Protein AF-A0A3A8YY26-F1 (afdb_monomer_lite)

Sequence (279 aa):
MGLFDRFKKRPPEPAPKSQWPKPPKEDTMALLLMDRVLESIDPAIEHLQKTFGDQSVGDIDRSHPQVPAFTVTVDGLEFWCSYLPMPVPKEDRDIAAMAQYDLFLGPEEQEAFRKHKSFWVIAQKGAGKTLEGKRRACWDFSLVCAALLELEGAVGASVTNTALLVSKASYLSRRAQMEEVGRDDPDWFPVPLWVWSYRGLSEEKPTIQTQGLAEFGLPELGFFDPELPAQDILNYLFTMASWQITGKQLYRDMALIPLTEETEVVSKQDAETIFFIGG

pLDDT: mean 90.43, std 12.77, range [36.62, 98.56]

Radius of gyration: 21.49 Å; chains: 1; bounding box: 74×38×63 Å

Secondary structure (DSSP, 8-state):
--TTGGG-PPPPPPPPP--PSPPPPS-EEEEEEESS--S-SHHHHHHHHHHH-TTSEEEEE-SSTT--EEEEEETTEEEEEEEESSPPPTTT--HHHHHHH-SS--HHHHHHHHT--EEEEEEE-S-TTSHHHHHHHHHHHHHHHHHHHHSTTEEEEEETTSS-EEEHHHHHHHHHHHHHH-TT-SS---GGGT-EEEE-S-SSS-EEEEESGGGGT--EEEEES--S-HHHHHHHHHHHHHHHHTTS----TT-EEESSSS-EEEEEEETTEEEEE--

Structure (mmCIF, N/CA/C/O backbone):
data_AF-A0A3A8YY26-F1
#
_entry.id   AF-A0A3A8YY26-F1
#
loop_
_atom_site.group_PDB
_atom_site.id
_atom_site.type_symbol
_atom_site.label_atom_id
_atom_site.label_alt_id
_atom_site.label_comp_id
_atom_site.label_asym_id
_atom_site.label_entity_id
_atom_site.label_seq_id
_atom_site.pdbx_PDB_ins_code
_atom_site.Cartn_x
_atom_site.Cartn_y
_atom_site.Cartn_z
_atom_site.occupancy
_atom_site.B_iso_or_equiv
_atom_site.auth_seq_id
_atom_site.auth_comp_id
_atom_site.auth_asym_id
_atom_site.auth_atom_id
_atom_site.pdbx_PDB_model_num
ATOM 1 N N . MET A 1 1 ? -58.603 12.363 26.486 1.00 44.78 1 MET A N 1
ATOM 2 C CA . MET A 1 1 ? -57.447 11.530 26.081 1.00 44.78 1 MET A CA 1
ATOM 3 C C . MET A 1 1 ? -56.281 12.474 25.838 1.00 44.78 1 MET A C 1
ATOM 5 O O . MET A 1 1 ? -56.466 13.460 25.138 1.00 44.78 1 MET A O 1
ATOM 9 N N . GLY A 1 2 ? -55.190 12.302 26.586 1.00 36.62 2 GLY A N 1
ATOM 10 C CA . GLY A 1 2 ? -54.262 13.381 26.941 1.00 36.62 2 GLY A CA 1
ATOM 11 C C . GLY A 1 2 ? -53.274 13.813 25.852 1.00 36.62 2 GLY A C 1
ATOM 12 O O . GLY A 1 2 ? -52.775 13.000 25.081 1.00 36.62 2 GLY A O 1
ATOM 13 N N . LEU A 1 3 ? -52.920 15.102 25.893 1.00 44.78 3 LEU A N 1
ATOM 14 C CA . LEU A 1 3 ? -51.895 15.805 25.100 1.00 44.78 3 LEU A CA 1
ATOM 15 C C . LEU A 1 3 ? -50.452 15.263 25.251 1.00 44.78 3 LEU A C 1
ATOM 17 O O . LEU A 1 3 ? -49.530 15.816 24.659 1.00 44.78 3 LEU A O 1
ATOM 21 N N . PHE A 1 4 ? -50.248 14.176 26.001 1.00 44.97 4 PHE A N 1
ATOM 22 C CA . PHE A 1 4 ? -48.939 13.578 26.288 1.00 44.97 4 PHE A CA 1
ATOM 23 C C . PHE A 1 4 ? -48.577 12.373 25.399 1.00 44.97 4 PHE A C 1
ATOM 25 O O . PHE A 1 4 ? -47.425 11.950 25.403 1.00 44.97 4 PHE A O 1
ATOM 32 N N . ASP A 1 5 ? -49.496 11.851 24.576 1.00 43.38 5 ASP A N 1
ATOM 33 C CA . ASP A 1 5 ? -49.187 10.715 23.681 1.00 43.38 5 ASP A CA 1
ATOM 34 C C . ASP A 1 5 ? -48.321 11.100 22.462 1.00 43.38 5 ASP A C 1
ATOM 36 O O . ASP A 1 5 ? -47.792 10.230 21.773 1.00 43.38 5 ASP A O 1
ATOM 40 N N . ARG A 1 6 ? -48.107 12.401 22.210 1.00 44.31 6 ARG A N 1
ATOM 41 C CA . ARG A 1 6 ? -47.237 12.906 21.127 1.00 44.31 6 ARG A CA 1
ATOM 42 C C . ARG A 1 6 ? -45.739 12.932 21.467 1.00 44.31 6 ARG A C 1
ATOM 44 O O . ARG A 1 6 ? -44.941 13.221 20.583 1.00 44.31 6 ARG A O 1
ATOM 51 N N . PHE A 1 7 ? -45.354 12.599 22.703 1.00 50.03 7 PHE A N 1
ATOM 52 C CA . PHE A 1 7 ? -43.955 12.562 23.165 1.00 50.03 7 PHE A CA 1
ATOM 53 C C . PHE A 1 7 ? -43.402 11.147 23.390 1.00 50.03 7 PHE A C 1
ATOM 55 O O . PHE A 1 7 ? -42.328 10.985 23.971 1.00 50.03 7 PHE A O 1
ATOM 62 N N . LYS A 1 8 ? -44.077 10.100 22.902 1.00 45.44 8 LYS A N 1
ATOM 63 C CA . LYS A 1 8 ? -43.449 8.777 22.819 1.00 45.44 8 LYS A CA 1
ATOM 64 C C . LYS A 1 8 ? -42.448 8.797 21.666 1.00 45.44 8 LYS A C 1
ATOM 66 O O . LYS A 1 8 ? -42.821 8.596 20.511 1.00 45.44 8 LYS A O 1
ATOM 71 N N . LYS A 1 9 ? -41.175 9.073 21.984 1.00 47.22 9 LYS A N 1
ATOM 72 C CA . LYS A 1 9 ? -40.048 8.760 21.094 1.00 47.22 9 LYS A CA 1
ATOM 73 C C . LYS A 1 9 ? -40.264 7.332 20.600 1.00 47.22 9 LYS A C 1
ATOM 75 O O . LYS A 1 9 ? -40.421 6.425 21.419 1.00 47.22 9 LYS A O 1
ATOM 80 N N . ARG A 1 10 ? -40.314 7.146 19.276 1.00 41.00 10 ARG A N 1
ATOM 81 C CA . ARG A 1 10 ? -40.192 5.806 18.699 1.00 41.00 10 ARG A CA 1
ATOM 82 C C . ARG A 1 10 ? -38.958 5.166 19.344 1.00 41.00 10 ARG A C 1
ATOM 84 O O . ARG A 1 10 ? -37.949 5.870 19.463 1.00 41.00 10 ARG A O 1
ATOM 91 N N . PRO A 1 11 ? -39.031 3.904 19.803 1.00 46.75 11 PRO A N 1
ATOM 92 C CA . PRO A 1 11 ? -37.814 3.200 20.172 1.00 46.75 11 PRO A CA 1
ATOM 93 C C . PRO A 1 11 ? -36.847 3.350 18.990 1.00 46.75 11 PRO A C 1
ATOM 95 O O . PRO A 1 11 ? -37.311 3.241 17.848 1.00 46.75 11 PRO A O 1
ATOM 98 N N . PRO A 1 12 ? -35.572 3.712 19.230 1.00 47.50 12 PRO A N 1
ATOM 99 C CA . PRO A 1 12 ? -34.604 3.786 18.148 1.00 47.50 12 PRO A CA 1
ATOM 100 C C . PRO A 1 12 ? -34.690 2.470 17.383 1.00 47.50 12 PRO A C 1
ATOM 102 O O . PRO A 1 12 ? -34.715 1.401 18.001 1.00 47.50 12 PRO A O 1
ATOM 105 N N . GLU A 1 13 ? -34.848 2.554 16.060 1.00 42.94 13 GLU A N 1
ATOM 106 C CA . GLU A 1 13 ? -34.749 1.362 15.227 1.00 42.94 13 GLU A CA 1
ATOM 107 C C . GLU A 1 13 ? -33.446 0.656 15.613 1.00 42.94 13 GLU A C 1
ATOM 109 O O . GLU A 1 13 ? -32.426 1.336 15.785 1.00 42.94 13 GLU A O 1
ATOM 114 N N . PRO A 1 14 ? -33.474 -0.669 15.848 1.00 43.75 14 PRO A N 1
ATOM 115 C CA . PRO A 1 14 ? -32.258 -1.394 16.162 1.00 43.75 14 PRO A CA 1
ATOM 116 C C . PRO A 1 14 ? -31.253 -1.087 15.058 1.00 43.75 14 PRO A C 1
ATOM 118 O O . PRO A 1 14 ? -31.581 -1.239 13.878 1.00 43.75 14 PRO A O 1
ATOM 121 N N . ALA A 1 15 ? -30.068 -0.609 15.450 1.00 50.28 15 ALA A N 1
ATOM 122 C CA . ALA A 1 15 ? -28.994 -0.344 14.508 1.00 50.28 15 ALA A CA 1
ATOM 123 C C . ALA A 1 15 ? -28.859 -1.575 13.595 1.00 50.28 15 ALA A C 1
ATOM 125 O O . ALA A 1 15 ? -28.898 -2.706 14.104 1.00 50.28 15 ALA A O 1
ATOM 126 N N . PRO A 1 16 ? -28.808 -1.394 12.262 1.00 52.31 16 PRO A N 1
ATOM 127 C CA . PRO A 1 16 ? -28.701 -2.518 11.347 1.00 52.31 16 PRO A CA 1
ATOM 128 C C . PRO A 1 16 ? -27.546 -3.402 11.809 1.00 52.31 16 PRO A C 1
ATOM 130 O O . PRO A 1 16 ? -26.452 -2.903 12.071 1.00 52.31 16 PRO A O 1
ATOM 133 N N . LYS A 1 17 ? -27.806 -4.709 11.966 1.00 56.72 17 LYS A N 1
ATOM 134 C CA . LYS A 1 17 ? -26.768 -5.671 12.354 1.00 56.72 17 LYS A CA 1
ATOM 135 C C . LYS A 1 17 ? -25.560 -5.446 11.450 1.00 56.72 17 LYS A C 1
ATOM 137 O O . LYS A 1 17 ? -25.706 -5.494 10.229 1.00 56.72 17 LYS A O 1
ATOM 142 N N . SER A 1 18 ? -24.413 -5.182 12.072 1.00 63.50 18 SER A N 1
ATOM 143 C CA . SER A 1 18 ? -23.144 -4.931 11.395 1.00 63.50 18 SER A CA 1
ATOM 144 C C . SER A 1 18 ? -22.926 -5.965 10.283 1.00 63.50 18 SER A C 1
ATOM 146 O O . SER A 1 18 ? -22.884 -7.164 10.555 1.00 63.50 18 SER A O 1
ATOM 148 N N . GLN A 1 19 ? -22.866 -5.509 9.027 1.00 76.88 19 GLN A N 1
ATOM 149 C CA . GLN A 1 19 ? -22.763 -6.364 7.831 1.00 76.88 19 GLN A CA 1
ATOM 150 C C . GLN A 1 19 ? -21.318 -6.805 7.541 1.00 76.88 19 GLN A C 1
ATOM 152 O O . GLN A 1 19 ? -21.003 -7.198 6.421 1.00 76.88 19 GLN A O 1
ATOM 157 N N . TRP A 1 20 ? -20.433 -6.705 8.534 1.00 84.38 20 TRP A N 1
ATOM 158 C CA . TRP A 1 20 ? -19.017 -7.019 8.406 1.00 84.38 20 TRP A CA 1
ATOM 159 C C . TRP A 1 20 ? -18.706 -8.470 8.824 1.00 84.38 20 TRP A C 1
ATOM 161 O O . TRP A 1 20 ? -19.311 -8.979 9.775 1.00 84.38 20 TRP A O 1
ATOM 171 N N . PRO A 1 21 ? -17.734 -9.134 8.172 1.00 89.06 21 PRO A N 1
ATOM 172 C CA . PRO A 1 21 ? -16.974 -8.648 7.021 1.00 89.06 21 PRO A CA 1
ATOM 173 C C . PRO A 1 21 ? -17.812 -8.656 5.730 1.00 89.06 21 PRO A C 1
ATOM 175 O O . PRO A 1 21 ? -18.694 -9.496 5.547 1.00 89.06 21 PRO A O 1
ATOM 178 N N . LYS A 1 22 ? -17.514 -7.721 4.827 1.00 93.06 22 LYS A N 1
ATOM 179 C CA . LYS A 1 22 ? -18.029 -7.695 3.451 1.00 93.06 22 LYS A CA 1
ATOM 180 C C . LYS A 1 22 ? -17.041 -8.442 2.541 1.00 93.06 22 LYS A C 1
ATOM 182 O O . LYS A 1 22 ? -15.899 -8.664 2.939 1.00 93.06 22 LYS A O 1
ATOM 187 N N . PRO A 1 23 ? -17.429 -8.831 1.315 1.00 93.81 23 PRO A N 1
ATOM 188 C CA . PRO A 1 23 ? -16.455 -9.281 0.327 1.00 93.81 23 PRO A CA 1
ATOM 189 C C . PRO A 1 23 ? -15.392 -8.191 0.076 1.00 93.81 23 PRO A C 1
ATOM 191 O O . PRO A 1 23 ? -15.777 -7.026 -0.081 1.00 93.81 23 PRO A O 1
ATOM 194 N N . PRO A 1 24 ? -14.090 -8.531 0.029 1.00 95.88 24 PRO A N 1
ATOM 195 C CA . PRO A 1 24 ? -13.050 -7.570 -0.320 1.00 95.88 24 PRO A CA 1
ATOM 196 C C . PRO A 1 24 ? -13.204 -7.055 -1.753 1.00 95.88 24 PRO A C 1
ATOM 198 O O . PRO A 1 24 ? -13.899 -7.642 -2.588 1.00 95.88 24 PRO A O 1
ATOM 201 N N . LYS A 1 25 ? -12.516 -5.955 -2.059 1.00 94.88 25 LYS A N 1
ATOM 202 C CA . LYS A 1 25 ? -12.385 -5.477 -3.436 1.00 94.88 25 LYS A CA 1
ATOM 203 C C . LYS A 1 25 ? -11.437 -6.393 -4.196 1.00 94.88 25 LYS A C 1
ATOM 205 O O . LYS A 1 25 ? -10.278 -6.550 -3.816 1.00 94.88 25 LYS A O 1
ATOM 210 N N . GLU A 1 26 ? -11.947 -6.975 -5.275 1.00 94.69 26 GLU A N 1
ATOM 211 C CA . GLU A 1 26 ? -11.255 -8.009 -6.045 1.00 94.69 26 GLU A CA 1
ATOM 212 C C . GLU A 1 26 ? -9.923 -7.528 -6.641 1.00 94.69 26 GLU A C 1
ATOM 214 O O . GLU A 1 26 ? -8.931 -8.254 -6.576 1.00 94.69 26 GLU A O 1
ATOM 219 N N . ASP A 1 27 ? -9.892 -6.297 -7.148 1.00 96.25 27 ASP A N 1
ATOM 220 C CA . ASP A 1 27 ? -8.724 -5.712 -7.805 1.00 96.25 27 ASP A CA 1
ATOM 221 C C . ASP A 1 27 ? -7.948 -4.786 -6.857 1.00 96.25 27 ASP A C 1
ATOM 223 O O . ASP A 1 27 ? -8.508 -4.180 -5.938 1.00 96.25 27 ASP A O 1
ATOM 227 N N . THR A 1 28 ? -6.645 -4.654 -7.094 1.00 96.25 28 THR A N 1
ATOM 228 C CA . THR A 1 28 ? -5.737 -3.767 -6.355 1.00 96.25 28 THR A CA 1
ATOM 229 C C . THR A 1 28 ? -4.963 -2.909 -7.345 1.00 96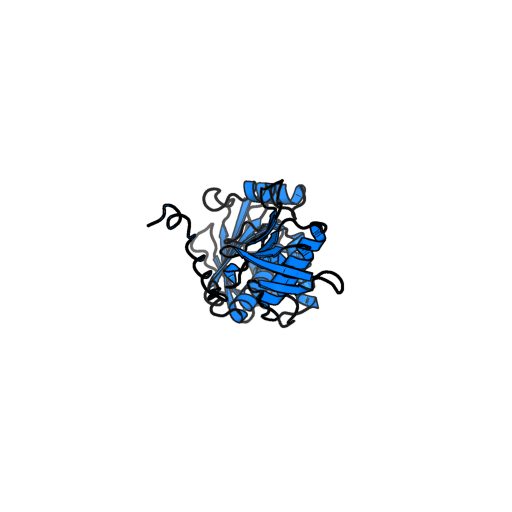.25 28 THR A C 1
ATOM 231 O O . THR A 1 28 ? -4.453 -3.427 -8.335 1.00 96.25 28 THR A O 1
ATOM 234 N N . MET A 1 29 ? -4.852 -1.604 -7.090 1.00 97.06 29 MET A N 1
ATOM 235 C CA . MET A 1 29 ? -4.152 -0.683 -7.985 1.00 97.06 29 MET A CA 1
ATOM 236 C C . MET A 1 29 ? -3.424 0.415 -7.210 1.00 97.06 29 MET A C 1
ATOM 238 O O . MET A 1 29 ? -3.918 0.910 -6.193 1.00 97.06 29 MET A O 1
ATOM 242 N N . ALA A 1 30 ? -2.262 0.812 -7.718 1.00 97.56 30 ALA A N 1
ATOM 243 C CA . ALA A 1 30 ? -1.502 1.946 -7.216 1.00 97.56 30 ALA A CA 1
ATOM 244 C C . ALA A 1 30 ? -0.746 2.637 -8.352 1.00 97.56 30 ALA A C 1
ATOM 246 O O . ALA A 1 30 ? -0.479 2.049 -9.403 1.00 97.56 30 ALA A O 1
ATOM 247 N N . LEU A 1 31 ? -0.386 3.892 -8.101 1.00 98.38 31 LEU A N 1
ATOM 248 C CA . LEU A 1 31 ? 0.509 4.670 -8.943 1.00 98.38 31 LEU A CA 1
ATOM 249 C C . LEU A 1 31 ? 1.877 4.744 -8.270 1.00 98.38 31 LEU A C 1
ATOM 251 O O . LEU A 1 31 ? 1.946 5.093 -7.093 1.00 98.38 31 LEU A O 1
ATOM 255 N N . LEU A 1 32 ? 2.955 4.456 -8.994 1.00 98.38 32 LEU A N 1
ATOM 256 C CA . LEU A 1 32 ? 4.323 4.666 -8.515 1.00 98.38 32 LEU A CA 1
ATOM 257 C C . LEU A 1 32 ? 4.910 5.874 -9.229 1.00 98.38 32 LEU A C 1
ATOM 259 O O . LEU A 1 32 ? 5.024 5.878 -10.450 1.00 98.38 32 LEU A O 1
ATOM 263 N N . LEU A 1 33 ? 5.255 6.908 -8.472 1.00 98.56 33 LEU A N 1
ATOM 264 C CA . LEU A 1 33 ? 5.643 8.207 -9.006 1.00 98.56 33 LEU A CA 1
ATOM 265 C C . LEU A 1 33 ? 7.157 8.310 -9.185 1.00 98.56 33 LEU A C 1
ATOM 267 O O . LEU A 1 33 ? 7.927 7.825 -8.355 1.00 98.56 33 LEU A O 1
ATOM 271 N N . MET A 1 34 ? 7.570 9.011 -10.238 1.00 98.44 34 MET A N 1
ATOM 272 C 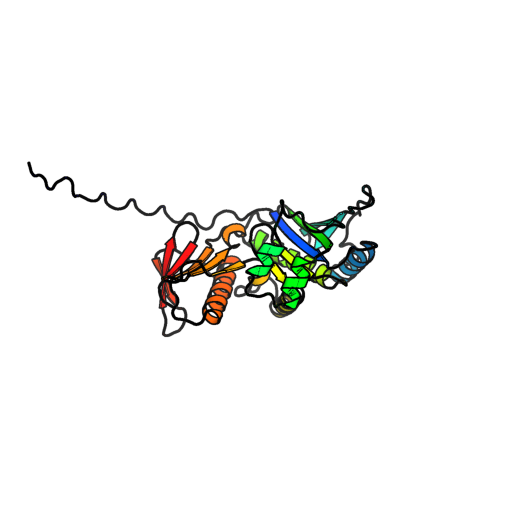CA . MET A 1 34 ? 8.968 9.265 -10.580 1.00 98.44 34 MET A CA 1
ATOM 273 C C . MET A 1 34 ? 9.224 10.773 -10.728 1.00 98.44 34 MET A C 1
ATOM 275 O O . MET A 1 34 ? 8.389 11.510 -11.254 1.00 98.44 34 MET A O 1
ATOM 279 N N . ASP A 1 35 ? 10.407 11.243 -10.339 1.00 98.00 35 ASP A N 1
ATOM 280 C CA . ASP A 1 35 ? 10.852 12.646 -10.432 1.00 98.00 35 ASP A CA 1
ATOM 281 C C . ASP A 1 35 ? 11.355 13.056 -11.832 1.00 98.00 35 ASP A C 1
ATOM 283 O O . ASP A 1 35 ? 11.699 14.216 -12.099 1.00 98.00 35 ASP A O 1
ATOM 287 N N . ARG A 1 36 ? 11.392 12.084 -12.741 1.00 97.38 36 ARG A N 1
ATOM 288 C CA . ARG A 1 36 ? 11.948 12.162 -14.091 1.00 97.38 36 ARG A CA 1
ATOM 289 C C . ARG A 1 36 ? 11.076 11.403 -15.072 1.00 97.38 36 ARG A C 1
ATOM 291 O O . ARG A 1 36 ? 10.240 10.601 -14.670 1.00 97.38 36 ARG A O 1
ATOM 298 N N . VAL A 1 37 ? 11.294 11.650 -16.356 1.00 97.00 37 VAL A N 1
ATOM 299 C CA . VAL A 1 37 ? 10.811 10.774 -17.426 1.00 97.00 37 VAL A CA 1
ATOM 300 C C . VAL A 1 37 ? 11.920 9.766 -17.720 1.00 97.00 37 VAL A C 1
ATOM 302 O O . VAL A 1 37 ? 13.084 10.154 -17.806 1.00 97.00 37 VAL A O 1
ATOM 305 N N . LEU A 1 38 ? 11.574 8.487 -17.813 1.00 93.88 38 LEU A N 1
ATOM 306 C CA . LEU A 1 38 ? 12.500 7.409 -18.126 1.00 93.88 38 LEU A CA 1
ATOM 307 C C . LEU A 1 38 ? 12.796 7.405 -19.624 1.00 93.88 38 LEU A C 1
ATOM 309 O O . LEU A 1 38 ? 11.888 7.527 -20.443 1.00 93.88 38 LEU A O 1
ATOM 313 N N . GLU A 1 39 ? 14.068 7.233 -19.975 1.00 91.44 39 GLU A N 1
ATOM 314 C CA . GLU A 1 39 ? 14.492 7.078 -21.371 1.00 91.44 39 GLU A CA 1
ATOM 315 C C . GLU A 1 39 ? 14.081 5.710 -21.937 1.00 91.44 39 GLU A C 1
ATOM 317 O O . GLU A 1 39 ? 13.728 5.597 -23.108 1.00 91.44 39 GLU A O 1
ATOM 322 N N . SER A 1 40 ? 14.099 4.676 -21.090 1.00 92.06 40 SER A N 1
ATOM 323 C CA . SER A 1 40 ? 13.619 3.324 -21.381 1.00 92.06 40 SER A CA 1
ATOM 324 C C . SER A 1 40 ? 13.106 2.657 -20.101 1.00 92.06 40 SER A C 1
ATOM 326 O O . SER A 1 40 ? 13.524 3.006 -18.996 1.00 92.06 40 SER A O 1
ATOM 328 N N . ILE A 1 41 ? 12.224 1.668 -20.261 1.00 94.31 41 ILE A N 1
ATOM 329 C CA . ILE A 1 41 ? 11.768 0.788 -19.177 1.00 94.31 41 ILE A CA 1
ATOM 330 C C . ILE A 1 41 ? 12.668 -0.437 -18.966 1.00 94.31 41 ILE A C 1
ATOM 332 O O . ILE A 1 41 ? 12.446 -1.185 -18.018 1.00 94.31 41 ILE A O 1
ATOM 336 N N . ASP A 1 42 ? 13.679 -0.649 -19.816 1.00 95.25 42 ASP A N 1
ATOM 337 C CA . ASP A 1 42 ? 14.578 -1.811 -19.724 1.00 95.25 42 ASP A CA 1
ATOM 338 C C . ASP A 1 42 ? 15.229 -1.963 -18.335 1.00 95.25 42 ASP A C 1
ATOM 340 O O . ASP A 1 42 ? 15.177 -3.069 -17.797 1.00 95.25 42 ASP A O 1
ATOM 344 N N . PRO A 1 43 ? 15.717 -0.893 -17.663 1.00 96.06 43 PRO A N 1
ATOM 345 C CA . PRO A 1 43 ? 16.261 -1.027 -16.310 1.00 96.06 43 PRO A CA 1
ATOM 346 C C . PRO A 1 43 ? 15.238 -1.534 -15.285 1.00 96.06 43 PRO A C 1
ATOM 348 O O . PRO A 1 43 ? 15.602 -2.233 -14.343 1.00 96.06 43 PRO A O 1
ATOM 351 N N . ALA A 1 44 ? 13.954 -1.200 -15.460 1.00 96.88 44 ALA A N 1
ATOM 352 C CA . ALA A 1 44 ? 12.887 -1.705 -14.601 1.00 96.88 44 ALA A CA 1
ATOM 353 C C . ALA A 1 44 ? 12.663 -3.204 -14.828 1.00 96.88 44 ALA A C 1
ATOM 355 O O . ALA A 1 44 ? 12.543 -3.955 -13.866 1.00 96.88 44 ALA A O 1
ATOM 356 N N . ILE A 1 45 ? 12.652 -3.642 -16.090 1.00 97.12 45 ILE A N 1
ATOM 357 C CA . ILE A 1 45 ? 12.497 -5.052 -16.466 1.00 97.12 45 ILE A CA 1
ATOM 358 C C . ILE A 1 45 ? 13.662 -5.886 -15.931 1.00 97.12 45 ILE A C 1
ATOM 360 O O . ILE A 1 45 ? 13.428 -6.880 -15.248 1.00 97.12 45 ILE A O 1
ATOM 364 N N . GLU A 1 46 ? 14.900 -5.456 -16.181 1.00 97.62 46 GLU A N 1
ATOM 365 C CA . GLU A 1 46 ? 16.105 -6.138 -15.697 1.00 97.62 46 GLU A CA 1
ATOM 366 C C . GLU A 1 46 ? 16.106 -6.248 -14.170 1.00 97.62 46 GLU A C 1
ATOM 368 O O . GLU A 1 46 ? 16.428 -7.298 -13.609 1.00 97.62 46 GLU A O 1
ATOM 373 N N . HIS A 1 47 ? 15.710 -5.173 -13.484 1.00 98.00 47 HIS A N 1
ATOM 374 C CA . HIS A 1 47 ? 15.622 -5.169 -12.033 1.00 98.00 47 HIS A CA 1
ATOM 375 C C . HIS A 1 47 ? 14.543 -6.135 -11.521 1.00 98.00 47 HIS A C 1
ATOM 377 O O . HIS A 1 47 ? 14.813 -6.933 -10.627 1.00 98.00 47 HIS A O 1
ATOM 383 N N . LEU A 1 48 ? 13.348 -6.133 -12.116 1.00 98.12 48 LEU A N 1
ATOM 384 C CA . LEU A 1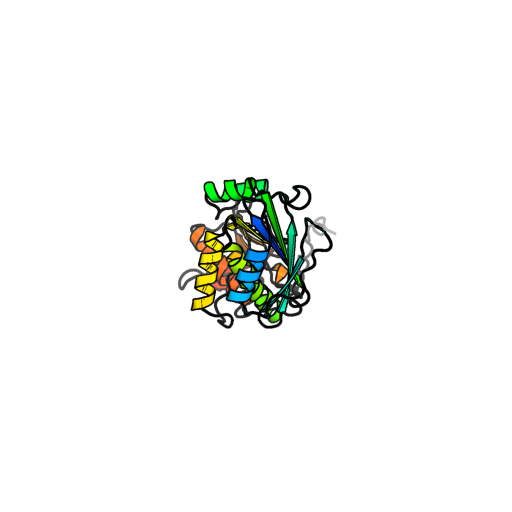 48 ? 12.271 -7.059 -11.756 1.00 98.12 48 LEU A CA 1
ATOM 385 C C . LEU A 1 48 ? 12.656 -8.522 -12.006 1.00 98.12 48 LEU A C 1
ATOM 387 O O . LEU A 1 48 ? 12.427 -9.362 -11.139 1.00 98.12 48 LEU A O 1
ATOM 391 N N . GLN A 1 49 ? 13.298 -8.823 -13.137 1.00 97.88 49 GLN A N 1
ATOM 392 C CA . GLN A 1 49 ? 13.810 -10.161 -13.446 1.00 97.88 49 GLN A CA 1
ATOM 393 C C . GLN A 1 49 ? 14.878 -10.604 -12.449 1.00 97.88 49 GLN A C 1
ATOM 395 O O . GLN A 1 49 ? 14.848 -11.729 -11.962 1.00 97.88 49 GLN A O 1
ATOM 400 N N . LYS A 1 50 ? 15.790 -9.708 -12.068 1.00 97.88 50 LYS A N 1
ATOM 401 C CA . LYS A 1 50 ? 16.790 -10.004 -11.040 1.00 97.88 50 LYS A CA 1
ATOM 402 C C . LYS A 1 50 ? 16.150 -10.286 -9.676 1.00 97.88 50 LYS A C 1
ATOM 404 O O . LYS A 1 50 ? 16.636 -11.149 -8.949 1.00 97.88 50 LYS A O 1
ATOM 409 N N . THR A 1 51 ? 15.089 -9.561 -9.332 1.00 97.06 51 THR A N 1
ATOM 410 C CA . THR A 1 51 ? 14.429 -9.647 -8.022 1.00 97.06 51 THR A CA 1
ATOM 411 C C . THR A 1 51 ? 13.479 -10.844 -7.915 1.00 97.06 51 THR A C 1
ATOM 413 O O . THR A 1 51 ? 13.440 -11.494 -6.873 1.00 97.06 51 THR A O 1
ATOM 416 N N . PHE A 1 52 ? 12.741 -11.174 -8.980 1.00 97.44 52 PHE A N 1
ATOM 417 C CA . PHE A 1 52 ? 11.689 -12.204 -8.972 1.00 97.44 52 PHE A CA 1
ATOM 418 C C . PHE A 1 52 ? 11.990 -13.425 -9.861 1.00 97.44 52 PHE A C 1
ATOM 420 O O . PHE A 1 52 ? 11.210 -14.376 -9.889 1.00 97.44 52 PHE A O 1
ATOM 427 N N . GLY A 1 53 ? 13.123 -13.426 -10.566 1.00 97.12 53 GLY A N 1
ATOM 428 C CA . GLY A 1 53 ? 13.569 -14.476 -11.484 1.00 97.12 53 GLY A CA 1
ATOM 429 C C . GLY A 1 53 ? 13.375 -14.109 -12.960 1.00 97.12 53 GLY A C 1
ATOM 430 O O . GLY A 1 53 ? 12.471 -13.352 -13.315 1.00 97.12 53 GLY A O 1
ATOM 431 N N . ASP A 1 54 ? 14.201 -14.687 -13.838 1.00 94.06 54 ASP A N 1
ATOM 432 C CA . ASP A 1 54 ? 14.286 -14.332 -15.268 1.00 94.06 54 ASP A CA 1
ATOM 433 C C . ASP A 1 54 ? 12.955 -14.455 -16.032 1.00 94.06 54 ASP A C 1
ATOM 435 O O . ASP A 1 54 ? 12.721 -13.738 -17.003 1.00 94.06 54 ASP A O 1
ATOM 439 N N . GLN A 1 55 ? 12.067 -15.348 -15.585 1.00 94.00 55 GLN A N 1
ATOM 440 C CA . GLN A 1 55 ? 10.749 -15.590 -16.189 1.00 94.00 55 GLN A CA 1
ATOM 441 C C . GLN A 1 55 ? 9.614 -14.777 -15.547 1.00 94.00 55 GLN A C 1
ATOM 443 O O . GLN A 1 55 ? 8.452 -14.983 -15.890 1.00 94.00 55 GLN A O 1
ATOM 448 N N . SER A 1 56 ? 9.918 -13.888 -14.597 1.00 96.19 56 SER A N 1
ATOM 449 C CA . SER A 1 56 ? 8.892 -13.100 -13.907 1.00 96.19 56 SER A CA 1
ATOM 450 C C . SER A 1 56 ? 8.237 -12.063 -14.813 1.00 96.19 56 SER A C 1
ATOM 452 O O . SER A 1 56 ? 7.050 -11.799 -14.658 1.00 96.19 56 SER A O 1
ATOM 454 N N . VAL A 1 57 ? 8.972 -11.484 -15.764 1.00 96.88 57 VAL A N 1
ATOM 455 C CA . VAL A 1 57 ? 8.434 -10.487 -16.696 1.00 96.88 57 VAL A CA 1
ATOM 456 C C . VAL A 1 57 ? 7.930 -11.179 -17.960 1.00 96.88 57 VAL A C 1
ATOM 458 O O . VAL A 1 57 ? 8.665 -11.935 -18.594 1.00 96.88 57 VAL A O 1
ATOM 461 N N . GLY A 1 58 ? 6.666 -10.923 -18.301 1.00 93.75 58 GLY A N 1
ATOM 462 C CA . GLY A 1 58 ? 6.020 -11.421 -19.513 1.00 93.75 58 GLY A CA 1
ATOM 463 C C . GLY A 1 58 ? 6.369 -10.610 -20.762 1.00 93.75 58 GLY A C 1
ATOM 464 O O . GLY A 1 58 ? 7.319 -9.826 -20.785 1.00 93.75 58 GLY A O 1
ATOM 465 N N . ASP A 1 59 ? 5.566 -10.783 -21.813 1.00 90.56 59 ASP A N 1
ATOM 466 C CA . ASP A 1 59 ? 5.740 -10.035 -23.057 1.00 90.56 59 ASP A CA 1
ATOM 467 C C . ASP A 1 59 ? 5.580 -8.525 -22.829 1.00 90.56 59 ASP A C 1
ATOM 469 O O . ASP A 1 59 ? 4.700 -8.061 -22.098 1.00 90.56 59 ASP A O 1
ATOM 473 N N . ILE A 1 60 ? 6.444 -7.754 -23.490 1.00 94.00 60 ILE A N 1
ATOM 474 C CA . ILE A 1 60 ? 6.467 -6.297 -23.390 1.00 94.00 60 ILE A CA 1
ATOM 475 C C . ILE A 1 60 ? 5.734 -5.716 -24.597 1.00 94.00 60 ILE A C 1
ATOM 477 O O . ILE A 1 60 ? 6.212 -5.793 -25.732 1.00 94.00 60 ILE A O 1
ATOM 481 N N . ASP A 1 61 ? 4.598 -5.078 -24.347 1.00 93.31 61 ASP A N 1
ATOM 482 C CA . ASP A 1 61 ? 3.888 -4.284 -25.335 1.00 93.31 61 ASP A CA 1
ATOM 483 C C . ASP A 1 61 ? 4.605 -2.943 -25.543 1.00 93.31 61 ASP A C 1
ATOM 485 O O . ASP A 1 61 ? 4.697 -2.102 -24.646 1.00 93.31 61 ASP A O 1
ATOM 489 N N . ARG A 1 62 ? 5.123 -2.753 -26.759 1.00 91.50 62 ARG A N 1
ATOM 490 C CA . ARG A 1 62 ? 5.730 -1.503 -27.247 1.00 91.50 62 ARG A CA 1
ATOM 491 C C . ARG A 1 62 ? 4.986 -0.941 -28.458 1.00 91.50 62 ARG A C 1
ATOM 493 O O . ARG A 1 62 ? 5.550 -0.157 -29.219 1.00 91.50 62 ARG A O 1
ATOM 500 N N . SER A 1 63 ? 3.739 -1.363 -28.673 1.00 87.88 63 SER A N 1
ATOM 501 C CA . SER A 1 63 ? 2.911 -0.900 -29.790 1.00 87.88 63 SER A CA 1
ATOM 502 C C . SER A 1 63 ? 2.675 0.611 -29.739 1.00 87.88 63 SER A C 1
ATOM 504 O O . SER A 1 63 ? 2.636 1.262 -30.785 1.00 87.88 63 SER A O 1
ATOM 506 N N . HIS A 1 64 ? 2.599 1.185 -28.533 1.00 83.25 64 HIS A N 1
ATOM 507 C CA . HIS A 1 64 ? 2.646 2.624 -28.323 1.00 83.25 64 HIS A CA 1
ATOM 508 C C . HIS A 1 64 ? 4.076 3.077 -27.970 1.00 83.25 64 HIS A C 1
ATOM 510 O O . HIS A 1 64 ? 4.625 2.629 -26.962 1.00 83.25 64 HIS A O 1
ATOM 516 N N . PRO A 1 65 ? 4.680 4.022 -28.718 1.00 74.62 65 PRO A N 1
ATOM 517 C CA . PRO A 1 65 ? 6.093 4.389 -28.561 1.00 74.62 65 PRO A CA 1
ATOM 518 C C . PRO A 1 65 ? 6.425 5.069 -27.226 1.00 74.62 65 PRO A C 1
ATOM 520 O O . PRO A 1 65 ? 7.593 5.191 -26.877 1.00 74.62 65 PRO A O 1
ATOM 523 N N . GLN A 1 66 ? 5.413 5.549 -26.501 1.00 80.75 66 GLN A N 1
ATOM 524 C CA . GLN A 1 66 ? 5.584 6.305 -25.257 1.00 80.75 66 GLN A CA 1
ATOM 525 C C . GLN A 1 66 ? 4.937 5.646 -24.039 1.00 80.75 66 GLN A C 1
ATOM 527 O O . GLN A 1 66 ? 5.161 6.112 -22.934 1.00 80.75 66 GLN A O 1
ATOM 532 N N . VAL A 1 67 ? 4.121 4.603 -24.217 1.00 89.00 67 VAL A N 1
ATOM 533 C CA . VAL A 1 67 ? 3.350 4.000 -23.114 1.00 89.00 67 VAL A CA 1
ATOM 534 C C . VAL A 1 67 ? 3.557 2.491 -23.158 1.00 89.00 67 VAL A C 1
ATOM 536 O O . VAL A 1 67 ? 2.668 1.763 -23.601 1.00 89.00 67 VAL A O 1
ATOM 539 N N . PRO A 1 68 ? 4.767 2.015 -22.822 1.00 93.75 68 PRO A N 1
ATOM 540 C CA . PRO A 1 68 ? 5.029 0.593 -22.813 1.00 93.75 68 PRO A CA 1
ATOM 541 C C . PRO A 1 68 ? 4.320 -0.064 -21.627 1.00 93.75 68 PRO A C 1
ATOM 543 O O . PRO A 1 68 ? 4.196 0.524 -20.546 1.00 93.75 68 PRO A O 1
ATOM 546 N N . ALA A 1 69 ? 3.890 -1.303 -21.831 1.00 95.75 69 ALA A N 1
ATOM 547 C CA . ALA A 1 69 ? 3.250 -2.108 -20.804 1.00 95.75 69 ALA A CA 1
ATOM 548 C C . ALA A 1 69 ? 3.807 -3.530 -20.802 1.00 95.75 69 ALA A C 1
ATOM 550 O O . ALA A 1 69 ? 4.254 -4.039 -21.824 1.00 95.75 69 ALA A O 1
ATOM 551 N N . PHE A 1 70 ? 3.793 -4.174 -19.646 1.00 96.69 70 PHE A N 1
ATOM 552 C CA . PHE A 1 70 ? 4.181 -5.571 -19.489 1.00 96.69 70 PHE A CA 1
ATOM 553 C C . PHE A 1 70 ? 3.487 -6.157 -18.265 1.00 96.69 70 PHE A C 1
ATOM 555 O O . PHE A 1 70 ? 2.919 -5.430 -17.444 1.00 96.69 70 PHE A O 1
ATOM 562 N N . THR A 1 71 ? 3.547 -7.477 -18.131 1.00 97.31 71 THR A N 1
ATOM 563 C CA . THR A 1 71 ? 3.113 -8.159 -16.916 1.00 97.31 71 THR A CA 1
ATOM 564 C C . THR A 1 71 ? 4.305 -8.639 -16.099 1.00 97.31 71 THR A C 1
ATOM 566 O O . THR A 1 71 ? 5.366 -8.954 -16.638 1.00 97.31 71 THR A O 1
ATOM 569 N N . VAL A 1 72 ? 4.132 -8.683 -14.781 1.00 97.88 72 VAL A N 1
ATOM 570 C CA . VAL A 1 72 ? 5.064 -9.299 -13.834 1.00 97.88 72 VAL A CA 1
ATOM 571 C C . VAL A 1 72 ? 4.314 -10.389 -13.090 1.00 97.88 72 VAL A C 1
ATOM 573 O O . VAL A 1 72 ? 3.219 -10.146 -12.595 1.00 97.88 72 VAL A O 1
ATOM 576 N N . THR A 1 73 ? 4.890 -11.578 -12.989 1.00 97.75 73 THR A N 1
ATOM 577 C CA . THR A 1 73 ? 4.355 -12.680 -12.194 1.00 97.75 73 THR A CA 1
ATOM 578 C C . THR A 1 73 ? 5.185 -12.847 -10.930 1.00 97.75 73 THR A C 1
ATOM 580 O O . THR A 1 73 ? 6.374 -13.148 -11.006 1.00 97.75 73 THR A O 1
ATOM 583 N N . VAL A 1 74 ? 4.553 -12.688 -9.766 1.00 96.44 74 VAL A N 1
ATOM 584 C CA . VAL A 1 74 ? 5.166 -12.928 -8.448 1.00 96.44 74 VAL A CA 1
ATOM 585 C C . VAL A 1 74 ? 4.302 -13.930 -7.703 1.00 96.44 74 VAL A C 1
ATOM 587 O O . VAL A 1 74 ? 3.093 -13.742 -7.590 1.00 96.44 74 VAL A O 1
ATOM 590 N N . ASP A 1 75 ? 4.899 -15.042 -7.271 1.00 92.94 75 ASP A N 1
ATOM 591 C CA . ASP A 1 75 ? 4.198 -16.159 -6.627 1.00 92.94 75 ASP A CA 1
ATOM 592 C C . ASP A 1 75 ? 2.975 -16.679 -7.423 1.00 92.94 75 ASP A C 1
ATOM 594 O O . ASP A 1 75 ? 2.050 -17.270 -6.878 1.00 92.94 75 ASP A O 1
ATOM 598 N N . GLY A 1 76 ? 2.930 -16.504 -8.744 1.00 94.12 76 GLY A N 1
ATOM 599 C CA . GLY A 1 76 ? 1.776 -16.908 -9.560 1.00 94.12 76 GLY A CA 1
ATOM 600 C C . GLY A 1 76 ? 0.594 -15.930 -9.521 1.00 94.12 76 GLY A C 1
ATOM 601 O O . GLY A 1 76 ? -0.491 -16.273 -9.988 1.00 94.12 76 GLY A O 1
ATOM 602 N N . LEU A 1 77 ? 0.784 -14.725 -8.978 1.00 96.50 77 LEU A N 1
ATOM 603 C CA . LEU A 1 77 ? -0.087 -13.576 -9.216 1.00 96.50 77 LEU A CA 1
ATOM 604 C C . LEU A 1 77 ? 0.488 -12.713 -10.335 1.00 96.50 77 LEU A C 1
ATOM 606 O O . LEU A 1 77 ? 1.677 -12.407 -10.332 1.00 96.50 77 LEU A O 1
ATOM 610 N N . GLU A 1 78 ? -0.371 -12.306 -11.265 1.00 97.44 78 GLU A N 1
ATOM 611 C CA . GLU A 1 78 ? -0.013 -11.419 -12.369 1.00 97.44 78 GLU A CA 1
ATOM 612 C C . GLU A 1 78 ? -0.309 -9.952 -12.017 1.00 97.44 78 GLU A C 1
ATOM 614 O O . GLU A 1 78 ? -1.406 -9.608 -11.556 1.00 97.44 78 GLU A O 1
ATOM 619 N N . PHE A 1 79 ? 0.674 -9.093 -12.276 1.00 98.12 79 PHE A N 1
ATOM 620 C CA . PHE A 1 79 ? 0.640 -7.648 -12.099 1.00 98.12 79 PHE A CA 1
ATOM 621 C C . PHE A 1 79 ? 0.832 -6.971 -13.448 1.00 98.12 79 PHE A C 1
ATOM 623 O O . PHE A 1 79 ? 1.804 -7.230 -14.148 1.00 98.12 79 PHE A O 1
ATOM 630 N N . TRP A 1 80 ? -0.086 -6.086 -13.803 1.00 97.56 80 TRP A N 1
ATOM 631 C CA . TRP A 1 80 ? -0.049 -5.295 -15.023 1.00 97.56 80 TRP A CA 1
ATOM 632 C C . TRP A 1 80 ? 0.670 -3.986 -14.733 1.00 97.56 80 TRP A C 1
ATOM 634 O O . TRP A 1 80 ? 0.196 -3.206 -13.908 1.00 97.56 80 TRP A O 1
ATOM 644 N N . CYS A 1 81 ? 1.786 -3.750 -15.414 1.00 97.75 81 CYS A N 1
ATOM 645 C CA . CYS A 1 81 ? 2.619 -2.566 -15.258 1.00 97.75 81 CYS A CA 1
ATOM 646 C C . CYS A 1 81 ? 2.572 -1.749 -16.549 1.00 97.75 81 CYS A C 1
ATOM 648 O O . CYS A 1 81 ? 2.947 -2.245 -17.609 1.00 97.75 81 CYS A O 1
ATOM 650 N N . SER A 1 82 ? 2.131 -0.497 -16.467 1.00 96.88 82 SER A N 1
ATOM 651 C CA . SER A 1 82 ? 2.142 0.445 -17.590 1.00 96.88 82 SER A CA 1
ATOM 652 C C . SER A 1 82 ? 2.863 1.721 -17.193 1.00 96.88 82 SER A C 1
ATOM 654 O O . SER A 1 82 ? 2.614 2.259 -16.114 1.00 96.88 82 SER A O 1
ATOM 656 N N . TYR A 1 83 ? 3.765 2.198 -18.044 1.00 97.12 83 TYR A N 1
ATOM 657 C CA . TYR A 1 83 ? 4.523 3.417 -17.796 1.00 97.12 83 TYR A CA 1
ATOM 658 C C . TYR A 1 83 ? 3.931 4.602 -18.556 1.00 97.12 83 TYR A C 1
ATOM 660 O O . TYR A 1 83 ? 3.726 4.522 -19.765 1.00 97.12 83 TYR A O 1
ATOM 668 N N . LEU A 1 84 ? 3.708 5.722 -17.866 1.00 97.06 84 LEU A N 1
ATOM 669 C CA . LEU A 1 84 ? 3.228 6.961 -18.468 1.00 97.06 84 LEU A CA 1
ATOM 670 C C . LEU A 1 84 ? 4.267 8.078 -18.279 1.00 97.06 84 LEU A C 1
ATOM 672 O O . LEU A 1 84 ? 4.520 8.488 -17.142 1.00 97.06 84 LEU A O 1
ATOM 676 N N . PRO A 1 85 ? 4.847 8.626 -19.366 1.00 96.88 85 PRO A N 1
ATOM 677 C CA . PRO A 1 85 ? 5.902 9.642 -19.329 1.00 96.88 85 PRO A CA 1
ATOM 678 C C . PRO A 1 85 ? 5.335 11.058 -19.132 1.00 96.88 85 PRO A C 1
ATOM 680 O O . PRO A 1 85 ? 5.678 11.996 -19.850 1.00 96.88 85 PRO A O 1
ATOM 683 N N . MET A 1 86 ? 4.422 1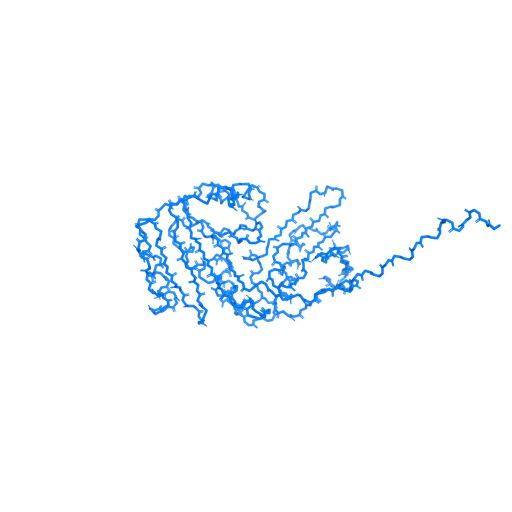1.209 -18.178 1.00 96.88 86 MET A N 1
ATOM 684 C CA . MET A 1 86 ? 3.754 12.466 -17.847 1.00 96.88 86 MET A CA 1
ATOM 685 C C . MET A 1 86 ? 3.358 12.479 -16.368 1.00 96.88 86 MET A C 1
ATOM 687 O O . MET A 1 86 ? 3.165 11.404 -15.802 1.00 96.88 86 MET A O 1
ATOM 691 N N . PRO A 1 87 ? 3.206 13.648 -15.720 1.00 97.38 87 PRO A N 1
ATOM 692 C CA . PRO A 1 87 ? 2.665 13.696 -14.366 1.00 97.38 87 PRO A CA 1
ATOM 693 C C . PRO A 1 87 ? 1.253 13.102 -14.330 1.00 97.38 87 PRO A C 1
ATOM 695 O O . PRO A 1 87 ? 0.536 13.116 -15.334 1.00 97.38 87 PRO A O 1
ATOM 698 N N . VAL A 1 88 ? 0.848 12.610 -13.162 1.00 97.38 88 VAL A N 1
ATOM 699 C CA . VAL A 1 88 ? -0.518 12.144 -12.923 1.00 97.38 88 VAL A CA 1
ATOM 700 C C . VAL A 1 88 ? -1.484 13.302 -13.203 1.00 97.38 88 VAL A C 1
ATOM 702 O O . VAL A 1 88 ? -1.312 14.378 -12.617 1.00 97.38 88 VAL A O 1
ATOM 705 N N . PRO A 1 89 ? -2.476 13.124 -14.098 1.00 95.62 89 PRO A N 1
ATOM 706 C CA . PRO A 1 89 ? -3.478 14.148 -14.359 1.00 95.62 89 PRO A CA 1
ATOM 707 C C . PRO A 1 89 ? -4.208 14.539 -13.077 1.00 95.62 89 PRO A C 1
ATOM 709 O O . PRO A 1 89 ? -4.639 13.683 -12.302 1.00 95.62 89 PRO A O 1
ATOM 712 N N . LYS A 1 90 ? -4.372 15.844 -12.853 1.00 93.75 90 LYS A N 1
ATOM 713 C CA . LYS A 1 90 ? -4.994 16.366 -11.631 1.00 93.75 90 LYS A CA 1
ATOM 714 C C . LYS A 1 90 ? -6.458 15.935 -11.512 1.00 93.75 90 LYS A C 1
ATOM 716 O O . LYS A 1 90 ? -6.958 15.754 -10.405 1.00 93.75 90 LYS A O 1
ATOM 721 N N . GLU A 1 91 ? -7.127 15.789 -12.652 1.00 92.00 91 GLU A N 1
ATOM 722 C CA . GLU A 1 91 ? -8.514 15.343 -12.774 1.00 92.00 91 GLU A CA 1
ATOM 723 C C . GLU A 1 91 ? -8.692 13.892 -12.317 1.00 92.00 91 GLU A C 1
ATOM 725 O O . GLU A 1 91 ? -9.733 13.560 -11.753 1.00 92.00 91 GLU A O 1
ATOM 730 N N . ASP A 1 92 ? -7.668 13.058 -12.520 1.00 89.81 92 ASP A N 1
ATOM 731 C CA . ASP A 1 92 ? -7.652 11.673 -12.052 1.00 89.81 92 ASP A CA 1
ATOM 732 C C . ASP A 1 92 ? -7.241 11.612 -10.579 1.00 89.81 92 ASP A C 1
ATOM 734 O O . ASP A 1 92 ? -7.845 10.884 -9.786 1.00 89.81 92 ASP A O 1
ATOM 738 N N . ARG A 1 93 ? -6.204 12.375 -10.199 1.00 92.44 93 ARG A N 1
ATOM 739 C CA . ARG A 1 93 ? -5.725 12.435 -8.819 1.00 92.44 93 ARG A CA 1
ATOM 740 C C . ARG A 1 93 ? -4.883 13.669 -8.506 1.00 92.44 93 ARG A C 1
ATOM 742 O O . ARG A 1 93 ? -3.786 13.848 -9.030 1.00 92.44 93 ARG A O 1
ATOM 749 N N . ASP A 1 94 ? -5.333 14.467 -7.538 1.00 94.44 94 ASP A N 1
ATOM 750 C CA . ASP A 1 94 ? -4.605 15.653 -7.068 1.00 94.44 94 ASP A CA 1
ATOM 751 C C . ASP A 1 94 ? -3.500 15.291 -6.056 1.00 94.44 94 ASP A C 1
ATOM 753 O O . ASP A 1 94 ? -3.616 15.526 -4.850 1.00 94.44 94 ASP A O 1
ATOM 757 N N . ILE A 1 95 ? -2.404 14.708 -6.559 1.00 95.56 95 ILE A N 1
ATOM 758 C CA . ILE A 1 95 ? -1.224 14.339 -5.755 1.00 95.56 95 ILE A CA 1
ATOM 759 C C . ILE A 1 95 ? -0.683 15.539 -4.969 1.00 95.56 95 ILE A C 1
ATOM 761 O O . ILE A 1 95 ? -0.224 15.385 -3.837 1.00 95.56 95 ILE A O 1
ATOM 765 N N . ALA A 1 96 ? -0.749 16.743 -5.544 1.00 92.94 96 ALA A N 1
ATOM 766 C CA . ALA A 1 96 ? -0.214 17.935 -4.907 1.00 92.94 96 ALA A CA 1
ATOM 767 C C . ALA A 1 96 ? -1.011 18.335 -3.658 1.00 92.94 96 ALA A C 1
ATOM 769 O O . ALA A 1 96 ? -0.403 18.653 -2.630 1.00 92.94 96 ALA A O 1
ATOM 770 N N . ALA A 1 97 ? -2.345 18.277 -3.733 1.00 92.12 97 ALA A N 1
ATOM 771 C CA . ALA A 1 97 ? -3.214 18.487 -2.580 1.00 92.12 97 ALA A CA 1
ATOM 772 C C . ALA A 1 97 ? -3.030 17.382 -1.532 1.00 92.12 97 ALA A C 1
ATOM 774 O O . ALA A 1 97 ? -2.899 17.681 -0.348 1.00 92.12 97 ALA A O 1
ATOM 775 N N . MET A 1 98 ? -2.947 16.117 -1.953 1.00 92.06 98 MET A N 1
ATOM 776 C CA . MET A 1 98 ? -2.730 14.991 -1.036 1.00 92.06 98 MET A CA 1
ATOM 777 C C . MET A 1 98 ? -1.418 15.137 -0.250 1.00 92.06 98 MET A C 1
ATOM 779 O O . MET A 1 98 ? -1.418 15.041 0.973 1.00 92.06 98 MET A O 1
ATOM 783 N N . ALA A 1 99 ? -0.316 15.471 -0.929 1.00 91.88 99 ALA A N 1
ATOM 784 C CA . ALA A 1 99 ? 0.996 15.643 -0.303 1.00 91.88 99 ALA A CA 1
ATOM 785 C C . ALA A 1 99 ? 1.054 16.806 0.701 1.00 91.88 99 ALA A C 1
ATOM 787 O O . ALA A 1 99 ? 1.936 16.840 1.549 1.00 91.88 99 ALA A O 1
ATOM 788 N N . GLN A 1 100 ? 0.148 17.785 0.618 1.00 84.81 100 GLN A N 1
ATOM 789 C CA . GLN A 1 100 ? 0.077 18.888 1.582 1.00 84.81 100 GLN A CA 1
ATOM 790 C C . GLN A 1 100 ? -0.451 18.463 2.954 1.00 84.81 100 GLN A C 1
ATOM 792 O O . GLN A 1 100 ? -0.061 19.060 3.956 1.00 84.81 100 GLN A O 1
ATOM 797 N N . TYR A 1 101 ? -1.328 17.463 2.995 1.00 78.88 101 TYR A N 1
ATOM 798 C CA . TYR A 1 101 ? -1.997 17.024 4.220 1.00 78.88 101 TYR A CA 1
ATOM 799 C C . TYR A 1 101 ? -1.496 15.664 4.718 1.00 78.88 101 TYR A C 1
ATOM 801 O O . TYR A 1 101 ? -2.042 15.127 5.681 1.00 78.88 101 TYR A O 1
ATOM 809 N N . ASP A 1 102 ? -0.465 15.110 4.077 1.00 85.06 102 ASP A N 1
ATOM 810 C CA . ASP A 1 102 ? 0.135 13.851 4.492 1.00 85.06 102 ASP A CA 1
ATOM 811 C C . ASP A 1 102 ? 0.977 14.041 5.764 1.00 85.06 102 ASP A C 1
ATOM 813 O O . ASP A 1 102 ? 1.875 14.883 5.822 1.00 85.06 102 ASP A O 1
ATOM 817 N N . LEU A 1 103 ? 0.657 13.258 6.795 1.00 78.75 103 LEU A N 1
ATOM 818 C CA . LEU A 1 103 ? 1.289 13.333 8.114 1.00 78.75 103 LEU A CA 1
ATOM 819 C C . LEU A 1 103 ? 2.665 12.654 8.166 1.00 78.75 103 LEU A C 1
ATOM 821 O O . LEU A 1 103 ? 3.414 12.884 9.115 1.00 78.75 103 LEU A O 1
ATOM 825 N N . PHE A 1 104 ? 2.982 11.803 7.191 1.00 86.69 104 PHE A N 1
ATOM 826 C CA . PHE A 1 104 ? 4.169 10.949 7.183 1.00 86.69 104 PHE A CA 1
ATOM 827 C C . PHE A 1 104 ? 5.230 11.407 6.180 1.00 86.69 104 PHE A C 1
ATOM 829 O O . PHE A 1 104 ? 6.369 10.956 6.273 1.00 86.69 104 PHE A O 1
ATOM 836 N N . LEU A 1 105 ? 4.888 12.311 5.257 1.00 92.25 105 LEU A N 1
ATOM 837 C CA . LEU A 1 105 ? 5.845 12.897 4.321 1.00 92.25 105 LEU A CA 1
ATOM 838 C C . LEU A 1 105 ? 6.594 14.087 4.931 1.00 92.25 105 LEU A C 1
ATOM 840 O O . LEU A 1 105 ? 5.993 15.091 5.327 1.00 92.25 105 LEU A O 1
ATOM 844 N N . GLY A 1 106 ? 7.926 14.019 4.907 1.00 93.12 106 GLY A N 1
ATOM 845 C CA . GLY A 1 106 ? 8.789 15.164 5.196 1.00 93.12 106 GLY A CA 1
ATOM 846 C C . GLY A 1 106 ? 8.744 16.234 4.089 1.00 93.12 106 GLY A C 1
ATOM 847 O O . GLY A 1 106 ? 8.320 15.944 2.970 1.00 93.12 106 GLY A O 1
ATOM 848 N N . PRO A 1 107 ? 9.217 17.474 4.336 1.00 93.94 107 PRO A N 1
ATOM 849 C CA . PRO A 1 107 ? 9.112 18.574 3.368 1.00 93.94 107 PRO A CA 1
ATOM 850 C C . PRO A 1 107 ? 9.715 18.279 1.985 1.00 93.94 107 PRO A C 1
ATOM 852 O O . PRO A 1 107 ? 9.131 18.650 0.968 1.00 93.94 107 PRO A O 1
ATOM 855 N N . GLU A 1 108 ? 10.861 17.595 1.935 1.00 94.75 108 GLU A N 1
ATOM 856 C CA . GLU A 1 108 ? 11.510 17.208 0.674 1.00 94.75 108 GLU A CA 1
ATOM 857 C C . GLU A 1 108 ? 10.704 16.145 -0.081 1.00 94.75 108 GLU A C 1
ATOM 859 O O . GLU A 1 108 ? 10.539 16.241 -1.297 1.00 94.75 108 GLU A O 1
ATOM 864 N N . GLU A 1 109 ? 10.144 15.167 0.635 1.00 95.94 109 GLU A N 1
ATOM 865 C CA . GLU A 1 109 ? 9.297 14.131 0.045 1.00 95.94 109 GLU A CA 1
ATOM 866 C C . GLU A 1 109 ? 8.003 14.747 -0.494 1.00 95.94 109 GLU A C 1
ATOM 868 O O . GLU A 1 109 ? 7.650 14.504 -1.645 1.00 95.94 109 GLU A O 1
ATOM 873 N N . GLN A 1 110 ? 7.336 15.615 0.277 1.00 95.75 110 GLN A N 1
ATOM 874 C CA . GLN A 1 110 ? 6.145 16.337 -0.186 1.00 95.75 110 GLN A CA 1
ATOM 875 C C . GLN A 1 110 ? 6.414 17.092 -1.488 1.00 95.75 110 GLN A C 1
ATOM 877 O O . GLN A 1 110 ? 5.598 17.072 -2.411 1.00 95.75 110 GLN A O 1
ATOM 882 N N . GLU A 1 111 ? 7.565 17.754 -1.575 1.00 95.94 111 GLU A N 1
ATOM 883 C CA . GLU A 1 111 ? 7.950 18.496 -2.766 1.00 95.94 111 GLU A CA 1
ATOM 884 C C . GLU A 1 111 ? 8.239 17.574 -3.958 1.00 95.94 111 GLU A C 1
ATOM 886 O O . GLU A 1 111 ? 7.809 17.867 -5.076 1.00 95.94 111 GLU A O 1
ATOM 891 N N . ALA A 1 112 ? 8.892 16.431 -3.729 1.00 96.88 112 ALA A N 1
ATOM 892 C CA . ALA A 1 112 ? 9.107 15.413 -4.754 1.00 96.88 112 ALA A CA 1
ATOM 893 C C . ALA A 1 112 ? 7.779 14.838 -5.279 1.00 96.88 112 ALA A C 1
ATOM 895 O O . ALA A 1 112 ? 7.603 14.716 -6.492 1.00 96.88 112 ALA A O 1
ATOM 896 N N . PHE A 1 113 ? 6.807 14.566 -4.399 1.00 97.62 113 PHE A N 1
ATOM 897 C CA . PHE A 1 113 ? 5.455 14.155 -4.792 1.00 97.62 113 PHE A CA 1
ATOM 898 C C . PHE A 1 113 ? 4.748 15.240 -5.611 1.00 97.62 113 PHE A C 1
ATOM 900 O O . PHE A 1 113 ? 4.171 14.935 -6.650 1.00 97.62 113 PHE A O 1
ATOM 907 N N . ARG A 1 114 ? 4.814 16.516 -5.212 1.00 95.88 114 ARG A N 1
ATOM 908 C CA . ARG A 1 114 ? 4.200 17.625 -5.974 1.00 95.88 114 ARG A CA 1
ATOM 909 C C . ARG A 1 114 ? 4.814 17.815 -7.360 1.00 95.88 114 ARG A C 1
ATOM 911 O O . ARG A 1 114 ? 4.112 18.220 -8.281 1.00 95.88 114 ARG A O 1
ATOM 918 N N . LYS A 1 115 ? 6.114 17.543 -7.501 1.00 96.62 115 LYS A N 1
ATOM 919 C CA . LYS A 1 115 ? 6.898 17.780 -8.723 1.00 9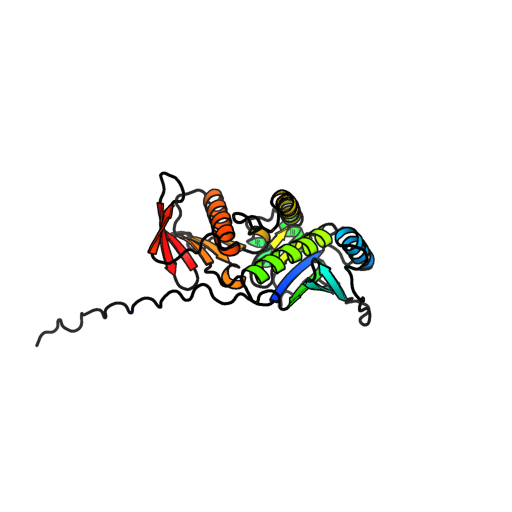6.62 115 LYS A CA 1
ATOM 920 C C . LYS A 1 115 ? 7.191 16.520 -9.542 1.00 96.62 115 LYS A C 1
ATOM 922 O O . LYS A 1 115 ? 8.020 16.588 -10.454 1.00 96.62 115 LYS A O 1
ATOM 927 N N . HIS A 1 116 ? 6.551 15.392 -9.234 1.00 98.25 116 HIS A N 1
ATOM 928 C CA . HIS A 1 116 ? 6.708 14.167 -10.016 1.00 98.25 116 HIS A CA 1
ATOM 929 C C . HIS A 1 116 ? 6.413 14.428 -11.505 1.00 98.25 116 HIS A C 1
ATOM 931 O O . HIS A 1 116 ? 5.600 15.283 -11.860 1.00 98.25 116 HIS A O 1
ATOM 937 N N . LYS A 1 117 ? 7.111 13.715 -12.388 1.00 98.06 117 LYS A N 1
ATOM 938 C CA . LYS A 1 117 ? 7.103 13.959 -13.841 1.00 98.06 117 LYS A CA 1
ATOM 939 C C . LYS A 1 117 ? 6.601 12.785 -14.660 1.00 98.06 117 LYS A C 1
ATOM 941 O O . LYS A 1 117 ? 6.249 12.973 -15.818 1.00 98.06 117 LYS A O 1
ATOM 946 N N . SER A 1 118 ? 6.625 11.589 -14.088 1.00 98.06 118 SER A N 1
ATOM 947 C CA . SER A 1 118 ? 6.088 10.385 -14.708 1.00 98.06 118 SER A CA 1
ATOM 948 C C . SER A 1 118 ? 5.605 9.413 -13.644 1.00 98.06 118 SER A C 1
ATOM 950 O O . SER A 1 118 ? 5.871 9.612 -12.453 1.00 98.06 118 SER A O 1
ATOM 952 N N . PHE A 1 119 ? 4.876 8.381 -14.053 1.00 98.25 119 PHE A N 1
ATOM 953 C CA . PHE A 1 119 ? 4.421 7.357 -13.127 1.00 98.25 119 PHE A CA 1
ATOM 954 C C . PHE A 1 119 ? 4.210 6.007 -13.804 1.00 98.25 119 PHE A C 1
ATOM 956 O O . PHE A 1 119 ? 4.029 5.904 -15.016 1.00 98.25 119 PHE A O 1
ATOM 963 N N . TRP A 1 120 ? 4.205 4.970 -12.977 1.00 98.19 120 TRP A N 1
ATOM 964 C CA . TRP A 1 120 ? 3.737 3.642 -13.328 1.00 98.19 120 TRP A CA 1
ATOM 965 C C . TRP A 1 120 ? 2.317 3.451 -12.819 1.00 98.19 120 TRP A C 1
ATOM 967 O O . TRP A 1 120 ? 2.030 3.781 -11.669 1.00 98.19 120 TRP A O 1
ATOM 977 N N . VAL A 1 121 ? 1.452 2.868 -13.639 1.00 97.56 121 VAL A N 1
ATOM 978 C CA . VAL A 1 121 ? 0.204 2.247 -13.194 1.00 97.56 121 VAL A CA 1
ATOM 979 C C . VAL A 1 121 ? 0.493 0.775 -12.963 1.00 97.56 121 VAL A C 1
ATOM 981 O O . VAL A 1 121 ? 0.920 0.082 -13.886 1.00 97.56 121 VAL A O 1
ATOM 984 N N . ILE A 1 122 ? 0.252 0.308 -11.742 1.00 98.12 122 ILE A N 1
ATOM 985 C CA . ILE A 1 122 ? 0.405 -1.098 -11.373 1.00 98.12 122 ILE A CA 1
ATOM 986 C C . ILE A 1 122 ? -0.962 -1.605 -10.939 1.00 98.12 122 ILE A C 1
ATOM 988 O O . ILE A 1 122 ? -1.598 -1.001 -10.072 1.00 98.12 122 ILE A O 1
ATOM 992 N N . ALA A 1 123 ? -1.423 -2.699 -11.535 1.00 97.69 123 ALA A N 1
ATOM 993 C CA . ALA A 1 123 ? -2.708 -3.299 -11.211 1.00 97.69 123 ALA A CA 1
ATOM 994 C C . ALA A 1 123 ? -2.596 -4.815 -11.045 1.00 97.69 123 ALA A C 1
ATOM 996 O O . ALA A 1 123 ? -1.987 -5.503 -11.856 1.00 97.69 123 ALA A O 1
ATOM 997 N N . GLN A 1 124 ? -3.249 -5.340 -10.018 1.00 96.94 124 GLN A N 1
ATOM 998 C CA . GLN A 1 124 ? -3.454 -6.762 -9.788 1.00 96.94 124 GLN A CA 1
ATOM 999 C C . GLN A 1 124 ? -4.958 -7.011 -9.907 1.00 96.94 124 GLN A C 1
ATOM 1001 O O . GLN A 1 124 ? -5.743 -6.331 -9.245 1.00 96.94 124 GLN A O 1
ATOM 1006 N N . LYS A 1 125 ? -5.363 -7.951 -10.768 1.00 94.50 125 LYS A N 1
ATOM 1007 C CA . LYS A 1 125 ? -6.779 -8.268 -10.987 1.00 94.50 125 LYS A CA 1
ATOM 1008 C C . LYS A 1 125 ? -7.163 -9.612 -10.395 1.00 94.50 125 LYS A C 1
ATOM 1010 O O . LYS A 1 125 ? -6.433 -10.592 -10.534 1.00 94.50 125 LYS A O 1
ATOM 1015 N N . GLY A 1 126 ? -8.339 -9.700 -9.793 1.00 91.00 126 GLY A N 1
ATOM 1016 C CA . GLY A 1 126 ? -8.957 -11.000 -9.542 1.00 91.00 126 GLY A CA 1
ATOM 1017 C C . GLY A 1 126 ? -8.537 -11.758 -8.282 1.00 91.00 126 GLY A C 1
ATOM 1018 O O . GLY A 1 126 ? -9.151 -12.787 -7.985 1.00 91.00 126 GLY A O 1
ATOM 1019 N N . ALA A 1 127 ? -7.511 -11.320 -7.539 1.00 89.88 127 ALA A N 1
ATOM 1020 C CA . ALA A 1 127 ? -7.020 -12.091 -6.389 1.00 89.88 127 ALA A CA 1
ATOM 1021 C C . ALA A 1 127 ? -7.759 -11.771 -5.081 1.00 89.88 127 ALA A C 1
ATOM 1023 O O . ALA A 1 127 ? -7.789 -12.602 -4.175 1.00 89.88 127 ALA A O 1
ATOM 1024 N N . GLY A 1 128 ? -8.425 -10.618 -4.984 1.00 91.06 128 GLY A N 1
ATOM 1025 C CA . GLY A 1 128 ? -9.142 -10.167 -3.789 1.00 91.06 128 GLY A CA 1
ATOM 1026 C C . GLY A 1 128 ? -10.499 -10.833 -3.530 1.00 91.06 128 GLY A C 1
ATOM 1027 O O . GLY A 1 128 ? -11.376 -10.208 -2.946 1.00 91.06 128 GLY A O 1
ATOM 1028 N N . LYS A 1 129 ? -10.723 -12.076 -3.971 1.00 92.06 129 LYS A N 1
ATOM 1029 C CA . LYS A 1 129 ? -12.019 -12.775 -3.799 1.00 92.06 129 LYS A CA 1
ATOM 1030 C C . LYS A 1 129 ? -12.279 -13.237 -2.364 1.00 92.06 129 LYS A C 1
ATOM 1032 O O . LYS A 1 129 ? -13.423 -13.460 -1.978 1.00 92.06 129 LYS A O 1
ATOM 1037 N N . THR A 1 130 ? -11.218 -13.397 -1.583 1.00 95.69 130 THR A N 1
ATOM 1038 C CA . THR A 1 130 ? -11.249 -13.717 -0.152 1.00 95.69 130 THR A CA 1
ATOM 1039 C C . THR A 1 130 ? -10.321 -12.760 0.588 1.00 95.69 130 THR A C 1
ATOM 1041 O O . THR A 1 130 ? -9.440 -12.158 -0.029 1.00 95.69 130 THR A O 1
ATOM 1044 N N . LEU A 1 131 ? -10.492 -12.615 1.907 1.00 95.75 131 LEU A N 1
ATOM 1045 C CA . LEU A 1 131 ? -9.597 -11.784 2.722 1.00 95.75 131 LEU A CA 1
ATOM 1046 C C . LEU A 1 131 ? -8.140 -12.251 2.595 1.00 95.75 131 LEU A C 1
ATOM 1048 O O . LEU A 1 131 ? -7.249 -11.443 2.358 1.00 95.75 131 LEU A O 1
ATOM 1052 N N . GLU A 1 132 ? -7.912 -13.562 2.670 1.00 95.38 132 GLU A N 1
ATOM 1053 C CA . GLU A 1 132 ? -6.591 -14.163 2.481 1.00 95.38 132 GLU A CA 1
ATOM 1054 C C . GLU A 1 132 ? -6.016 -13.864 1.089 1.00 95.38 132 GLU A C 1
ATOM 1056 O O . GLU A 1 132 ? -4.859 -13.463 0.975 1.00 95.38 132 GLU A O 1
ATOM 1061 N N . GLY A 1 133 ? -6.834 -13.991 0.038 1.00 96.00 133 GLY A N 1
ATOM 1062 C CA . GLY A 1 133 ? -6.437 -13.673 -1.332 1.00 96.00 133 GLY A CA 1
ATOM 1063 C C . GLY A 1 133 ? -6.081 -12.196 -1.507 1.00 96.00 133 GLY A C 1
ATOM 1064 O O . GLY A 1 133 ? -5.049 -11.884 -2.098 1.00 96.00 133 GLY A O 1
ATOM 1065 N N . LYS A 1 134 ? -6.869 -11.284 -0.920 1.00 97.19 134 LYS A N 1
ATOM 1066 C CA . LYS A 1 134 ? -6.582 -9.842 -0.920 1.00 97.19 134 LYS A CA 1
ATOM 1067 C C . LYS A 1 134 ? -5.304 -9.523 -0.145 1.00 97.19 134 LYS A C 1
ATOM 1069 O O . LYS A 1 134 ? -4.468 -8.781 -0.649 1.00 97.19 134 LYS A O 1
ATOM 1074 N N . ARG A 1 135 ? -5.121 -10.118 1.039 1.00 96.50 135 ARG A N 1
ATOM 1075 C CA . ARG A 1 135 ? -3.907 -9.984 1.861 1.00 96.50 135 ARG A CA 1
ATOM 1076 C C . ARG A 1 135 ? -2.670 -10.408 1.079 1.00 96.50 135 ARG A C 1
ATOM 1078 O O . ARG A 1 135 ? -1.700 -9.660 1.026 1.00 96.50 135 ARG A O 1
ATOM 1085 N N . ARG A 1 136 ? -2.727 -11.572 0.430 1.00 96.19 136 ARG A N 1
ATOM 1086 C CA . ARG A 1 136 ? -1.652 -12.079 -0.427 1.00 96.19 136 ARG A CA 1
ATOM 1087 C C . ARG A 1 136 ? -1.376 -11.146 -1.602 1.00 96.19 136 ARG A C 1
ATOM 1089 O O . ARG A 1 136 ? -0.228 -10.793 -1.833 1.00 96.19 136 ARG A O 1
ATOM 1096 N N . ALA A 1 137 ? -2.423 -10.702 -2.296 1.00 96.94 137 ALA A N 1
ATOM 1097 C CA . ALA A 1 137 ? -2.290 -9.779 -3.413 1.00 96.94 137 ALA A CA 1
ATOM 1098 C C . ALA A 1 137 ? -1.608 -8.477 -2.993 1.00 96.94 137 ALA A C 1
ATOM 1100 O O . ALA A 1 137 ? -0.660 -8.067 -3.643 1.00 96.94 137 ALA A O 1
ATOM 1101 N N . CYS A 1 138 ? -2.041 -7.857 -1.894 1.00 97.69 138 CYS A N 1
ATOM 1102 C CA . CYS A 1 138 ? -1.418 -6.649 -1.359 1.00 97.69 138 CYS A CA 1
ATOM 1103 C C . CYS A 1 138 ? 0.025 -6.892 -0.889 1.00 97.69 138 CYS A C 1
ATOM 1105 O O . CYS A 1 138 ? 0.879 -6.041 -1.111 1.00 97.69 138 CYS A O 1
ATOM 1107 N N . TRP A 1 139 ? 0.326 -8.049 -0.293 1.00 97.88 139 TRP A N 1
ATOM 1108 C CA . TRP A 1 139 ? 1.698 -8.407 0.073 1.00 97.88 139 TRP A CA 1
ATOM 1109 C C . TRP A 1 139 ? 2.611 -8.454 -1.155 1.00 97.88 139 TRP A C 1
ATOM 1111 O O . TRP A 1 139 ? 3.594 -7.719 -1.215 1.00 97.88 139 TRP A O 1
ATOM 1121 N N . ASP A 1 140 ? 2.254 -9.260 -2.155 1.00 97.81 140 ASP A N 1
ATOM 1122 C CA . ASP A 1 140 ? 3.059 -9.455 -3.365 1.00 97.81 140 ASP A CA 1
ATOM 1123 C C . ASP A 1 140 ? 3.115 -8.159 -4.203 1.00 97.81 140 ASP A C 1
ATOM 1125 O O . ASP A 1 140 ? 4.164 -7.804 -4.741 1.00 97.81 140 ASP A O 1
ATOM 1129 N N . PHE A 1 141 ? 2.033 -7.371 -4.221 1.00 98.31 141 PHE A N 1
ATOM 1130 C CA . PHE A 1 141 ? 2.008 -6.036 -4.827 1.00 98.31 141 PHE A CA 1
ATOM 1131 C C . PHE A 1 141 ? 3.023 -5.103 -4.163 1.00 98.31 141 PHE A C 1
ATOM 1133 O O . PHE A 1 141 ? 3.752 -4.391 -4.855 1.00 98.31 141 PHE A O 1
ATOM 1140 N N . SER A 1 142 ? 3.114 -5.112 -2.828 1.00 98.25 142 SER A N 1
ATOM 1141 C CA . SER A 1 142 ? 4.116 -4.322 -2.112 1.00 98.25 142 SER A CA 1
ATOM 1142 C C . SER A 1 142 ? 5.543 -4.726 -2.478 1.00 98.25 142 SER A C 1
ATOM 1144 O O . SER A 1 142 ? 6.412 -3.859 -2.533 1.00 98.25 142 SER A O 1
ATOM 1146 N N . LEU A 1 143 ? 5.794 -5.997 -2.804 1.00 98.00 143 LEU A N 1
ATOM 1147 C CA . LEU A 1 143 ? 7.103 -6.432 -3.303 1.00 98.00 143 LEU A CA 1
ATOM 1148 C C . LEU A 1 143 ? 7.414 -5.822 -4.670 1.00 98.00 143 LEU A C 1
ATOM 1150 O O . LEU A 1 143 ? 8.499 -5.275 -4.863 1.00 98.00 143 LEU A O 1
ATOM 1154 N N . VAL A 1 144 ? 6.457 -5.872 -5.600 1.00 98.31 144 VAL A N 1
ATOM 1155 C CA . VAL A 1 144 ? 6.611 -5.285 -6.942 1.00 98.31 144 VAL A CA 1
ATOM 1156 C C . VAL A 1 144 ? 6.843 -3.775 -6.851 1.00 98.31 144 VAL A C 1
ATOM 1158 O O . VAL A 1 144 ? 7.757 -3.250 -7.488 1.00 98.31 144 VAL A O 1
ATOM 1161 N N . CYS A 1 145 ? 6.068 -3.072 -6.019 1.00 98.44 145 CYS A N 1
ATOM 1162 C CA . CYS A 1 145 ? 6.279 -1.648 -5.772 1.00 98.44 145 CYS A CA 1
ATOM 1163 C C . CYS A 1 145 ? 7.649 -1.362 -5.164 1.00 98.44 145 CYS A C 1
ATOM 1165 O O . CYS A 1 145 ? 8.305 -0.431 -5.616 1.00 98.44 145 CYS A O 1
ATOM 1167 N N . ALA A 1 146 ? 8.090 -2.139 -4.172 1.00 98.25 146 ALA A N 1
ATOM 1168 C CA . ALA A 1 146 ? 9.401 -1.954 -3.560 1.00 98.25 146 ALA A CA 1
ATOM 1169 C C . ALA A 1 146 ? 10.528 -2.084 -4.595 1.00 98.25 146 ALA A C 1
ATOM 1171 O O . ALA A 1 146 ? 11.345 -1.175 -4.691 1.00 98.25 146 ALA A O 1
ATOM 1172 N N . ALA A 1 147 ? 10.503 -3.126 -5.432 1.00 98.19 147 ALA A N 1
ATOM 1173 C CA . ALA A 1 147 ? 11.479 -3.314 -6.508 1.00 98.19 147 ALA A CA 1
ATOM 1174 C C . ALA A 1 147 ? 11.505 -2.118 -7.479 1.00 98.19 147 ALA A C 1
ATOM 1176 O O . ALA A 1 147 ? 12.553 -1.556 -7.783 1.00 98.19 147 ALA A O 1
ATOM 1177 N N . LEU A 1 148 ? 10.341 -1.647 -7.931 1.00 98.31 148 LEU A N 1
ATOM 1178 C CA . LEU A 1 148 ? 10.282 -0.472 -8.807 1.00 98.31 148 LEU A CA 1
ATOM 1179 C C . LEU A 1 148 ? 10.697 0.829 -8.096 1.00 98.31 148 LEU A C 1
ATOM 1181 O O . LEU A 1 148 ? 11.227 1.736 -8.735 1.00 98.31 148 LEU A O 1
ATOM 1185 N N . LEU A 1 149 ? 10.499 0.930 -6.779 1.00 98.44 149 LEU A N 1
ATOM 1186 C CA . LEU A 1 149 ? 10.951 2.067 -5.977 1.00 98.44 149 LEU A CA 1
ATOM 1187 C C . LEU A 1 149 ? 12.469 2.076 -5.771 1.00 98.44 149 LEU A C 1
ATOM 1189 O O . LEU A 1 149 ? 13.018 3.128 -5.446 1.00 98.44 149 LEU A O 1
ATOM 1193 N N . GLU A 1 150 ? 13.180 0.970 -5.988 1.00 97.94 150 GLU A N 1
ATOM 1194 C CA . GLU A 1 150 ? 14.648 0.957 -5.967 1.00 97.94 150 GLU A CA 1
ATOM 1195 C C . GLU A 1 150 ? 15.256 1.709 -7.157 1.00 97.94 150 GLU A C 1
ATOM 1197 O O . GLU A 1 150 ? 16.371 2.226 -7.045 1.00 97.94 150 GLU A O 1
ATOM 1202 N N . LEU A 1 151 ? 14.500 1.876 -8.248 1.00 97.19 151 LEU A N 1
ATOM 1203 C CA . LEU A 1 151 ? 14.940 2.593 -9.441 1.00 97.19 151 LEU A CA 1
ATOM 1204 C C . LEU A 1 151 ? 15.323 4.049 -9.147 1.00 97.19 151 LEU A C 1
ATOM 1206 O O . LEU A 1 151 ? 14.821 4.716 -8.229 1.00 97.19 151 LEU A O 1
ATOM 1210 N N . GLU A 1 152 ? 16.235 4.559 -9.971 1.00 96.25 152 GLU A N 1
ATOM 1211 C CA . GLU A 1 152 ? 16.668 5.944 -9.888 1.00 96.25 152 GLU A CA 1
ATOM 1212 C C . GLU A 1 152 ? 15.515 6.897 -10.235 1.00 96.25 152 GLU A C 1
ATOM 1214 O O . GLU A 1 152 ? 14.799 6.712 -11.219 1.00 96.25 152 GLU A O 1
ATOM 1219 N N . GLY A 1 153 ? 15.339 7.933 -9.415 1.00 96.38 153 GLY A N 1
ATOM 1220 C CA . GLY A 1 153 ? 14.263 8.908 -9.578 1.00 96.38 153 GLY A CA 1
ATOM 1221 C C . GLY A 1 153 ? 12.899 8.469 -9.056 1.00 96.38 153 GLY A C 1
ATOM 1222 O O . GLY A 1 153 ? 11.936 9.217 -9.193 1.00 96.38 153 GLY A O 1
ATOM 1223 N N . ALA A 1 154 ? 12.778 7.284 -8.457 1.00 98.19 154 ALA A N 1
ATOM 1224 C CA . ALA A 1 154 ? 11.535 6.879 -7.817 1.00 98.19 154 ALA A CA 1
ATOM 1225 C C . ALA A 1 154 ? 11.242 7.728 -6.566 1.00 98.19 154 ALA A C 1
ATOM 1227 O O . ALA A 1 154 ? 12.115 7.927 -5.719 1.00 98.19 154 ALA A O 1
ATOM 1228 N N . VAL A 1 155 ? 10.005 8.216 -6.454 1.00 98.25 155 VAL A N 1
ATOM 1229 C CA . VAL A 1 155 ? 9.552 9.135 -5.394 1.00 98.25 155 VAL A CA 1
ATOM 1230 C C . VAL A 1 155 ? 8.788 8.388 -4.304 1.00 98.25 155 VAL A C 1
ATOM 1232 O O . VAL A 1 155 ? 9.067 8.543 -3.115 1.00 98.25 155 VAL A O 1
ATOM 1235 N N . GLY A 1 156 ? 7.818 7.569 -4.702 1.00 98.12 156 GLY A N 1
ATOM 1236 C CA . GLY A 1 156 ? 6.906 6.900 -3.782 1.00 98.12 156 GLY A CA 1
ATOM 1237 C C . GLY A 1 156 ? 5.671 6.354 -4.489 1.00 98.12 156 GLY A C 1
ATOM 1238 O O . GLY A 1 156 ? 5.592 6.370 -5.718 1.00 98.12 156 GLY A O 1
ATOM 1239 N N . ALA A 1 157 ? 4.709 5.867 -3.713 1.00 97.94 157 ALA A N 1
ATOM 1240 C CA . ALA A 1 157 ? 3.487 5.249 -4.211 1.00 97.94 157 ALA A CA 1
ATOM 1241 C C . ALA A 1 157 ? 2.228 5.998 -3.755 1.00 97.94 157 ALA A C 1
ATOM 1243 O O . ALA A 1 157 ? 2.209 6.638 -2.705 1.00 97.94 157 ALA A O 1
ATOM 1244 N N . SER A 1 158 ? 1.164 5.883 -4.545 1.00 96.81 158 SER A N 1
ATOM 1245 C CA . SER A 1 158 ? -0.156 6.451 -4.288 1.00 96.81 158 SER A CA 1
ATOM 1246 C C . SER A 1 158 ? -1.236 5.391 -4.527 1.00 96.81 158 SER A C 1
ATOM 1248 O O . SER A 1 158 ? -1.450 4.957 -5.659 1.00 96.81 158 SER A O 1
ATOM 1250 N N . VAL A 1 159 ? -1.940 4.954 -3.480 1.00 92.88 159 VAL A N 1
ATOM 1251 C CA . VAL A 1 159 ? -2.865 3.795 -3.539 1.00 92.88 159 VAL A CA 1
ATOM 1252 C C . VAL A 1 159 ? -4.265 4.233 -3.966 1.00 92.88 159 VAL A C 1
ATOM 1254 O O . VAL A 1 159 ? -4.871 5.039 -3.270 1.00 92.88 159 VAL A O 1
ATOM 1257 N N . THR A 1 160 ? -4.796 3.758 -5.097 1.00 83.31 160 THR A N 1
ATOM 1258 C CA . THR A 1 160 ? -5.889 4.446 -5.831 1.00 83.31 160 THR A CA 1
ATOM 1259 C C . THR A 1 160 ? -7.217 4.622 -5.095 1.00 83.31 160 THR A C 1
ATOM 1261 O O . THR A 1 160 ? -7.910 5.603 -5.345 1.00 83.31 160 THR A O 1
ATOM 1264 N N . ASN A 1 161 ? -7.530 3.772 -4.118 1.00 84.25 161 ASN A N 1
ATOM 1265 C CA . ASN A 1 161 ? -8.802 3.827 -3.382 1.00 84.25 161 ASN A CA 1
ATOM 1266 C C . ASN A 1 161 ? -8.705 4.507 -2.002 1.00 84.25 161 ASN A C 1
ATOM 1268 O O . ASN A 1 161 ? -9.623 4.415 -1.192 1.00 84.25 161 ASN A O 1
ATOM 1272 N N . THR A 1 162 ? -7.597 5.189 -1.718 1.00 87.38 162 THR A N 1
ATOM 1273 C CA . THR A 1 162 ? -7.364 5.911 -0.455 1.00 87.38 162 THR A CA 1
ATOM 1274 C C . THR A 1 162 ? -6.760 7.285 -0.745 1.00 87.38 162 THR A C 1
ATOM 1276 O O . THR A 1 162 ? -6.393 7.565 -1.884 1.00 87.38 162 THR A O 1
ATOM 1279 N N . ALA A 1 163 ? -6.593 8.152 0.253 1.00 89.44 163 ALA A N 1
ATOM 1280 C CA . ALA A 1 163 ? -5.728 9.327 0.099 1.00 89.44 163 ALA A CA 1
ATOM 1281 C C . ALA A 1 163 ? -4.244 9.049 0.444 1.00 89.44 163 ALA A C 1
ATOM 1283 O O . ALA A 1 163 ? -3.467 9.988 0.594 1.00 89.44 163 ALA A O 1
ATOM 1284 N N . LEU A 1 164 ? -3.836 7.776 0.545 1.00 94.06 164 LEU A N 1
ATOM 1285 C CA . LEU A 1 164 ? -2.496 7.383 0.982 1.00 94.06 164 LEU A CA 1
ATOM 1286 C C . LEU A 1 164 ? -1.414 7.761 -0.037 1.00 94.06 164 LEU A C 1
ATOM 1288 O O . LEU A 1 164 ? -1.470 7.343 -1.202 1.00 94.06 164 LEU A O 1
ATOM 1292 N N . LEU A 1 165 ? -0.385 8.460 0.446 1.00 96.56 165 LEU A N 1
ATOM 1293 C CA . LEU A 1 165 ? 0.923 8.564 -0.187 1.00 96.56 165 LEU A CA 1
ATOM 1294 C C . LEU A 1 165 ? 1.961 7.869 0.694 1.00 96.56 165 LEU A C 1
ATOM 1296 O O . LEU A 1 165 ? 1.951 8.000 1.912 1.00 96.56 165 LEU A O 1
ATOM 1300 N N . VAL A 1 166 ? 2.871 7.122 0.077 1.00 97.06 166 VAL A N 1
ATOM 1301 C CA . VAL A 1 166 ? 3.948 6.430 0.794 1.00 97.06 166 VAL A CA 1
ATOM 1302 C C . VAL A 1 166 ? 5.266 6.759 0.124 1.00 97.06 166 VAL A C 1
ATOM 1304 O O . VAL A 1 166 ? 5.470 6.407 -1.039 1.00 97.06 166 VAL A O 1
ATOM 1307 N N . SER A 1 167 ? 6.169 7.432 0.836 1.00 97.62 167 SER A N 1
ATOM 1308 C CA . SER A 1 167 ? 7.485 7.762 0.290 1.00 97.62 167 SER A CA 1
ATOM 1309 C C . SER A 1 167 ? 8.313 6.517 -0.010 1.00 97.62 167 SER A C 1
ATOM 1311 O O . SER A 1 167 ? 8.150 5.480 0.635 1.00 97.62 167 SER A O 1
ATOM 1313 N N . LYS A 1 168 ? 9.253 6.631 -0.957 1.00 97.88 168 LYS A N 1
ATOM 1314 C CA . LYS A 1 168 ? 10.244 5.586 -1.250 1.00 97.88 168 LYS A CA 1
ATOM 1315 C C . LYS A 1 168 ? 10.923 5.075 0.023 1.00 97.88 168 LYS A C 1
ATOM 1317 O O . LYS A 1 168 ? 10.992 3.867 0.227 1.00 97.88 168 LYS A O 1
ATOM 1322 N N . ALA A 1 169 ? 11.383 5.976 0.893 1.00 96.94 169 ALA A N 1
ATOM 1323 C CA . ALA A 1 169 ? 12.068 5.607 2.132 1.00 96.94 169 ALA A CA 1
ATOM 1324 C C . ALA A 1 169 ? 11.164 4.782 3.063 1.00 96.94 169 ALA A C 1
ATOM 1326 O O . ALA A 1 169 ? 11.566 3.718 3.537 1.00 96.94 169 ALA A O 1
ATOM 1327 N N . SER A 1 170 ? 9.921 5.231 3.262 1.00 95.56 170 SER A N 1
ATOM 1328 C CA . SER A 1 170 ? 8.933 4.510 4.068 1.00 95.56 170 SER A CA 1
ATOM 1329 C C . SER A 1 170 ? 8.611 3.141 3.471 1.00 95.56 170 SER A C 1
ATOM 1331 O O . SER A 1 170 ? 8.585 2.145 4.192 1.00 95.56 170 SER A O 1
ATOM 1333 N N . TYR A 1 171 ? 8.425 3.065 2.152 1.00 96.88 171 TYR A N 1
ATOM 1334 C CA . TYR A 1 171 ? 8.103 1.819 1.459 1.00 96.88 171 TYR A CA 1
ATOM 1335 C C . TYR A 1 171 ? 9.217 0.776 1.607 1.00 96.88 171 TYR A C 1
ATOM 1337 O O . TYR A 1 171 ? 8.949 -0.364 1.983 1.00 96.88 171 TYR A O 1
ATOM 1345 N N . LEU A 1 172 ? 10.472 1.173 1.372 1.00 97.62 172 LEU A N 1
ATOM 1346 C CA . LEU A 1 172 ? 11.629 0.281 1.487 1.00 97.62 172 LEU A CA 1
ATOM 1347 C C . LEU A 1 172 ? 11.893 -0.138 2.942 1.00 97.62 172 LEU A C 1
ATOM 1349 O O . LEU A 1 172 ? 12.239 -1.289 3.197 1.00 97.62 172 LEU A O 1
ATOM 1353 N N . SER A 1 173 ? 11.645 0.748 3.914 1.00 96.81 173 SER A N 1
ATOM 1354 C CA . SER A 1 173 ? 11.697 0.384 5.337 1.00 96.81 173 SER A CA 1
ATOM 1355 C C . SER A 1 173 ? 10.660 -0.688 5.693 1.00 96.81 173 SER A C 1
ATOM 1357 O O . SER A 1 173 ? 10.984 -1.651 6.389 1.00 96.81 173 SER A O 1
ATOM 1359 N N . ARG A 1 174 ? 9.427 -0.578 5.179 1.00 96.06 174 ARG A N 1
ATOM 1360 C CA . ARG A 1 174 ? 8.403 -1.619 5.369 1.00 96.06 174 ARG A CA 1
ATOM 1361 C C . ARG A 1 174 ? 8.742 -2.903 4.627 1.00 96.06 174 ARG A C 1
ATOM 1363 O O . ARG A 1 174 ? 8.499 -3.972 5.174 1.00 96.06 174 ARG A O 1
ATOM 1370 N N . ARG A 1 175 ? 9.344 -2.821 3.438 1.00 96.62 175 ARG A N 1
ATOM 1371 C CA . ARG A 1 175 ? 9.823 -4.000 2.708 1.00 96.62 175 ARG A CA 1
ATOM 1372 C C . ARG A 1 175 ? 10.828 -4.806 3.534 1.00 96.62 175 ARG A C 1
ATOM 1374 O O . ARG A 1 175 ? 10.670 -6.018 3.609 1.00 96.62 175 ARG A O 1
ATOM 1381 N N . ALA A 1 176 ? 11.787 -4.153 4.191 1.00 96.69 176 ALA A N 1
ATOM 1382 C CA . ALA A 1 176 ? 12.733 -4.837 5.077 1.00 96.69 176 ALA A CA 1
ATOM 1383 C C . ALA A 1 176 ? 12.016 -5.562 6.234 1.00 96.69 176 ALA A C 1
ATOM 1385 O O . ALA A 1 176 ? 12.276 -6.732 6.491 1.00 96.69 176 ALA A O 1
ATOM 1386 N N . GLN A 1 177 ? 11.023 -4.921 6.864 1.00 96.00 177 GLN A N 1
ATOM 1387 C CA . GLN A 1 177 ? 10.205 -5.566 7.905 1.00 96.00 177 GLN A CA 1
ATOM 1388 C C . GLN A 1 177 ? 9.422 -6.774 7.369 1.00 96.00 177 GLN A C 1
ATOM 1390 O O . GLN A 1 177 ? 9.322 -7.794 8.046 1.00 96.00 177 GLN A O 1
ATOM 1395 N N . MET A 1 178 ? 8.895 -6.692 6.141 1.00 96.94 178 MET A N 1
ATOM 1396 C CA . MET A 1 178 ? 8.216 -7.822 5.496 1.00 96.94 178 MET A CA 1
ATOM 1397 C C . MET A 1 178 ? 9.146 -9.035 5.330 1.00 96.94 178 MET A C 1
ATOM 1399 O O . MET A 1 178 ? 8.676 -10.166 5.426 1.00 96.94 178 MET A O 1
ATOM 1403 N N . GLU A 1 179 ? 10.438 -8.821 5.061 1.00 94.12 179 GLU A N 1
ATOM 1404 C CA . GLU A 1 179 ? 11.433 -9.900 4.942 1.00 94.12 179 GLU A CA 1
ATOM 1405 C C . GLU A 1 179 ? 11.740 -10.563 6.287 1.00 94.12 179 GLU A C 1
ATOM 1407 O O . GLU A 1 179 ? 11.903 -11.780 6.337 1.00 94.12 179 GLU A O 1
ATOM 1412 N N . GLU A 1 180 ? 11.787 -9.781 7.366 1.00 94.69 180 GLU A N 1
ATOM 1413 C CA . GLU A 1 180 ? 12.058 -10.282 8.717 1.00 94.69 180 GLU A CA 1
ATOM 1414 C C . GLU A 1 180 ? 10.882 -11.075 9.299 1.00 94.69 180 GLU A C 1
ATOM 1416 O O . GLU A 1 180 ? 11.084 -12.125 9.908 1.00 94.69 180 GLU A O 1
ATOM 1421 N N . VAL A 1 181 ? 9.657 -10.573 9.120 1.00 94.12 181 VAL A N 1
ATOM 1422 C CA . VAL A 1 181 ? 8.450 -11.137 9.744 1.00 94.12 181 VAL A CA 1
ATOM 1423 C C . VAL A 1 181 ? 7.856 -12.281 8.918 1.00 94.12 181 VAL A C 1
ATOM 1425 O O . VAL A 1 181 ? 7.447 -13.305 9.461 1.00 94.12 181 VAL A O 1
ATOM 1428 N N . GLY A 1 182 ? 7.842 -12.139 7.590 1.00 92.38 182 GLY A N 1
ATOM 1429 C CA . GLY A 1 182 ? 7.230 -13.105 6.681 1.00 92.38 182 GLY A CA 1
ATOM 1430 C C . GLY A 1 182 ? 5.713 -12.937 6.518 1.00 92.38 182 GLY A C 1
ATOM 1431 O O . GLY A 1 182 ? 5.020 -12.329 7.329 1.00 92.38 182 GLY A O 1
ATOM 1432 N N . ARG A 1 183 ? 5.187 -13.475 5.410 1.00 91.25 183 ARG A N 1
ATOM 1433 C CA . ARG A 1 183 ? 3.798 -13.260 4.952 1.00 91.25 183 ARG A CA 1
ATOM 1434 C C . ARG A 1 183 ? 2.733 -13.896 5.847 1.00 91.25 183 ARG A C 1
ATOM 1436 O O . ARG A 1 183 ? 1.608 -13.401 5.913 1.00 91.25 183 ARG A O 1
ATOM 1443 N N . ASP A 1 184 ? 3.073 -15.017 6.471 1.00 90.44 184 ASP A N 1
ATOM 1444 C CA . ASP A 1 184 ? 2.110 -15.873 7.168 1.00 90.44 184 ASP A CA 1
ATOM 1445 C C . ASP A 1 184 ? 2.023 -15.573 8.672 1.00 90.44 184 ASP A C 1
ATOM 1447 O O . ASP A 1 184 ? 1.303 -16.267 9.392 1.00 90.44 184 ASP A O 1
ATOM 1451 N N . ASP A 1 185 ? 2.715 -14.531 9.144 1.00 94.25 185 ASP A N 1
ATOM 1452 C CA . ASP A 1 185 ? 2.615 -14.079 10.526 1.00 94.25 185 ASP A CA 1
ATOM 1453 C C . ASP A 1 185 ? 1.160 -13.659 10.848 1.00 94.25 185 ASP A C 1
ATOM 1455 O O . ASP A 1 185 ? 0.548 -12.876 10.109 1.00 94.25 185 ASP A O 1
ATOM 1459 N N . PRO A 1 186 ? 0.550 -14.209 11.914 1.00 91.81 186 PRO A N 1
ATOM 1460 C CA . PRO A 1 186 ? -0.842 -13.925 12.254 1.00 91.81 186 PRO A CA 1
ATOM 1461 C C . PRO A 1 186 ? -1.036 -12.541 12.885 1.00 91.81 186 PRO A C 1
ATOM 1463 O O . PRO A 1 186 ? -2.168 -12.060 12.973 1.00 91.81 186 PRO A O 1
ATOM 1466 N N . ASP A 1 187 ? 0.035 -11.89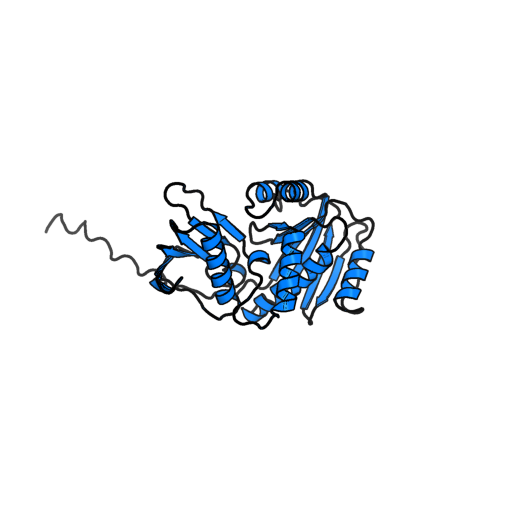1 13.324 1.00 94.06 187 ASP A N 1
ATOM 1467 C CA . ASP A 1 187 ? -0.002 -10.659 14.103 1.00 94.06 187 ASP A CA 1
ATOM 1468 C C . ASP A 1 187 ? 0.368 -9.440 13.255 1.00 94.06 187 ASP A C 1
ATOM 1470 O O . ASP A 1 187 ? 0.061 -8.304 13.639 1.00 94.06 187 ASP A O 1
ATOM 1474 N N . TRP A 1 188 ? 0.973 -9.660 12.087 1.00 96.50 188 TRP A N 1
ATOM 1475 C CA . TRP A 1 188 ? 1.593 -8.602 11.309 1.00 96.50 188 TRP A CA 1
ATOM 1476 C C . TRP A 1 188 ? 1.186 -8.563 9.830 1.00 96.50 188 TRP A C 1
ATOM 1478 O O . TRP A 1 188 ? 1.194 -9.551 9.100 1.00 96.50 188 TRP A O 1
ATOM 1488 N N . PHE A 1 189 ? 0.898 -7.352 9.365 1.00 97.88 189 PHE A N 1
ATOM 1489 C CA . PHE A 1 189 ? 0.700 -6.976 7.974 1.00 97.88 189 PHE A CA 1
ATOM 1490 C C . PHE A 1 189 ? 1.266 -5.558 7.783 1.00 97.88 189 PHE A C 1
ATOM 1492 O O . PHE A 1 189 ? 1.156 -4.743 8.707 1.00 97.88 189 PHE A O 1
ATOM 1499 N N . PRO A 1 190 ? 1.836 -5.197 6.614 1.00 97.19 190 PRO A N 1
ATOM 1500 C CA . PRO A 1 190 ? 2.383 -3.862 6.365 1.00 97.19 190 PRO A CA 1
ATOM 1501 C C . PRO A 1 190 ? 1.272 -2.818 6.137 1.00 97.19 190 PRO A C 1
ATOM 1503 O O . PRO A 1 190 ? 1.157 -2.220 5.068 1.00 97.19 190 PRO A O 1
ATOM 1506 N N . VAL A 1 191 ? 0.447 -2.580 7.160 1.00 97.25 191 VAL A N 1
ATOM 1507 C CA . VAL A 1 191 ? -0.708 -1.668 7.142 1.00 97.25 191 VAL A CA 1
ATOM 1508 C C . VAL A 1 191 ? -0.378 -0.287 6.560 1.00 97.25 191 VAL A C 1
ATOM 1510 O O . VAL A 1 191 ? -1.135 0.159 5.697 1.00 97.25 191 VAL A O 1
ATOM 1513 N N . PRO A 1 192 ? 0.747 0.374 6.912 1.00 95.38 192 PRO A N 1
ATOM 1514 C CA . PRO A 1 192 ? 1.057 1.711 6.396 1.00 95.38 192 PRO A CA 1
ATOM 1515 C C . PRO A 1 192 ? 1.307 1.785 4.881 1.00 95.38 192 PRO A C 1
ATOM 1517 O O . PRO A 1 192 ? 1.439 2.881 4.349 1.00 95.38 192 PRO A O 1
ATOM 1520 N N . LEU A 1 193 ? 1.393 0.647 4.179 1.00 96.94 193 LEU A N 1
ATOM 1521 C CA . LEU A 1 193 ? 1.490 0.612 2.715 1.00 96.94 193 LEU A CA 1
ATOM 1522 C C . LEU A 1 193 ? 0.124 0.634 2.016 1.00 96.94 193 LEU A C 1
ATOM 1524 O O . LEU A 1 193 ? 0.070 0.853 0.808 1.00 96.94 193 LEU A O 1
ATOM 1528 N N . TRP A 1 194 ? -0.963 0.397 2.756 1.00 97.12 194 TRP A N 1
ATOM 1529 C CA . TRP A 1 194 ? -2.295 0.131 2.200 1.00 97.12 194 TRP A CA 1
ATOM 1530 C C . TRP A 1 194 ? -3.420 0.925 2.855 1.00 97.12 194 TRP A C 1
ATOM 1532 O O . TRP A 1 194 ? -4.442 1.171 2.217 1.00 97.12 194 TRP A O 1
ATOM 1542 N N . VAL A 1 195 ? -3.245 1.317 4.114 1.00 95.81 195 VAL A N 1
ATOM 1543 C CA . VAL A 1 195 ? -4.263 1.996 4.911 1.00 95.81 195 VAL A CA 1
ATOM 1544 C C . VAL A 1 195 ? -3.759 3.385 5.269 1.00 95.81 195 VAL A C 1
ATOM 1546 O O . VAL A 1 195 ? -2.721 3.542 5.911 1.00 95.81 195 VAL A O 1
ATOM 1549 N N . TRP A 1 196 ? -4.508 4.398 4.846 1.00 93.62 196 TRP A N 1
ATOM 1550 C CA . TRP A 1 196 ? -4.267 5.781 5.225 1.00 93.62 196 TRP A CA 1
ATOM 1551 C C . TRP A 1 196 ? -4.808 6.048 6.621 1.00 93.62 196 TRP A C 1
ATOM 1553 O O . TRP A 1 196 ? -5.915 5.621 6.932 1.00 93.62 196 TRP A O 1
ATOM 1563 N N . SER A 1 197 ? -4.063 6.794 7.433 1.00 90.88 197 SER A N 1
ATOM 1564 C CA . SER A 1 197 ? -4.549 7.306 8.712 1.00 90.88 197 SER A CA 1
ATOM 1565 C C . SER A 1 197 ? -4.604 8.824 8.661 1.00 90.88 197 SER A C 1
ATOM 1567 O O . SER A 1 197 ? -3.626 9.465 8.279 1.00 90.88 197 SER A O 1
ATOM 1569 N N . TYR A 1 198 ? -5.729 9.404 9.067 1.00 88.31 198 TYR A N 1
ATOM 1570 C CA . TYR A 1 198 ? -5.949 10.845 9.006 1.00 88.31 198 TYR A CA 1
ATOM 1571 C C . TYR A 1 198 ? -6.638 11.369 10.260 1.00 88.31 198 TYR A C 1
ATOM 1573 O O . TYR A 1 198 ? -7.347 10.646 10.964 1.00 88.31 198 TYR A O 1
ATOM 1581 N N . ARG A 1 199 ? -6.432 12.660 10.532 1.00 87.31 199 ARG A N 1
ATOM 1582 C CA . ARG A 1 199 ? -7.123 13.370 11.606 1.00 87.31 199 ARG A CA 1
ATOM 1583 C C . ARG A 1 199 ? -8.406 14.000 11.069 1.00 87.31 199 ARG A C 1
ATOM 1585 O O . ARG A 1 199 ? -8.385 14.673 10.041 1.00 87.31 199 ARG A O 1
ATOM 1592 N N . GLY A 1 200 ? -9.520 13.804 11.768 1.00 82.75 200 GLY A N 1
ATOM 1593 C CA . GLY A 1 200 ? -10.773 14.490 11.465 1.00 82.75 200 GLY A CA 1
ATOM 1594 C C . GLY A 1 200 ? -10.668 16.006 11.664 1.00 82.75 200 GLY A C 1
ATOM 1595 O O . GLY A 1 200 ? -9.860 16.491 12.451 1.00 82.75 200 GLY A O 1
ATOM 1596 N N . LEU A 1 201 ? -11.524 16.753 10.966 1.00 74.69 201 LEU A N 1
ATOM 1597 C CA . LEU A 1 201 ? -11.486 18.223 10.912 1.00 74.69 201 LEU A CA 1
ATOM 1598 C C . LEU A 1 201 ? -12.036 18.926 12.168 1.00 74.69 201 LEU A C 1
ATOM 1600 O O . LEU A 1 201 ? -11.924 20.141 12.285 1.00 74.69 201 LEU A O 1
ATOM 1604 N N . SER A 1 202 ? -12.674 18.190 13.080 1.00 78.50 202 SER A N 1
ATOM 1605 C CA . SER A 1 202 ? -13.254 18.751 14.304 1.00 78.50 202 SER A CA 1
ATOM 1606 C C . SER A 1 202 ? -12.166 19.036 15.338 1.00 78.50 202 SER A C 1
ATOM 1608 O O . SER A 1 202 ? -11.466 18.118 15.765 1.00 78.50 202 SER A O 1
ATOM 1610 N N . GLU A 1 203 ? -12.051 20.292 15.771 1.00 73.00 203 GLU A N 1
ATOM 1611 C CA . GLU A 1 203 ? -11.128 20.684 16.844 1.00 73.00 203 GLU A CA 1
ATOM 1612 C C . GLU A 1 203 ? -11.673 20.357 18.241 1.00 73.00 203 GLU A C 1
ATOM 1614 O O . GLU A 1 203 ? -10.896 20.014 19.124 1.00 73.00 203 GLU A O 1
ATOM 1619 N N . GLU A 1 204 ? -12.996 20.410 18.442 1.00 73.44 204 GLU A N 1
ATOM 1620 C CA . GLU A 1 204 ? -13.626 20.137 19.746 1.00 73.44 204 GLU A CA 1
ATOM 1621 C C . GLU A 1 204 ? -13.679 18.646 20.085 1.00 73.44 204 GLU A C 1
ATOM 1623 O O . GLU A 1 204 ? -13.703 18.277 21.252 1.00 73.44 204 GLU A O 1
ATOM 1628 N N . LYS A 1 205 ? -13.780 17.802 19.055 1.00 79.75 205 LYS A N 1
ATOM 1629 C CA . LYS A 1 205 ? -13.904 16.342 19.159 1.00 79.75 205 LYS A CA 1
ATOM 1630 C C . LYS A 1 205 ? -13.037 15.712 18.077 1.00 79.75 205 LYS A C 1
ATOM 1632 O O . LYS A 1 205 ? -13.577 15.282 17.047 1.00 79.75 205 LYS A O 1
ATOM 1637 N N . PRO A 1 206 ? -11.704 15.773 18.230 1.00 84.25 206 PRO A N 1
ATOM 1638 C CA . PRO A 1 206 ? -10.787 15.243 17.243 1.00 84.25 206 PRO A CA 1
ATOM 1639 C C . PRO A 1 206 ? -11.007 13.746 17.069 1.00 84.25 206 PRO A C 1
ATOM 1641 O O . PRO A 1 206 ? -11.392 13.025 17.983 1.00 84.25 206 PRO A O 1
ATOM 1644 N N . THR A 1 207 ? -10.748 13.265 15.863 1.00 90.88 207 THR A N 1
ATOM 1645 C CA . THR A 1 207 ? -10.720 11.830 15.583 1.00 90.88 207 THR A CA 1
ATOM 1646 C C . THR A 1 207 ? -9.437 11.508 14.848 1.00 90.88 207 THR A C 1
ATOM 1648 O O . THR A 1 207 ? -8.920 12.358 14.122 1.00 90.88 207 THR A O 1
ATOM 1651 N N . ILE A 1 208 ? -8.931 10.294 15.019 1.00 92.75 208 ILE A N 1
ATOM 1652 C CA . ILE A 1 208 ? -7.875 9.732 14.174 1.00 92.75 208 ILE A CA 1
ATOM 1653 C C . ILE A 1 208 ? -8.438 8.434 13.620 1.00 92.75 208 ILE A C 1
ATOM 1655 O O . ILE A 1 208 ? -8.874 7.590 14.397 1.00 92.75 208 ILE A O 1
ATOM 1659 N N . GLN A 1 209 ? -8.512 8.314 12.299 1.00 93.31 209 GLN A N 1
ATOM 1660 C CA . GLN A 1 209 ? -9.260 7.249 11.630 1.00 93.31 209 GLN A CA 1
ATOM 1661 C C . GLN A 1 209 ? -8.463 6.650 10.484 1.00 93.31 209 GLN A C 1
ATOM 1663 O O . GLN A 1 209 ? -7.589 7.312 9.922 1.00 93.31 209 GLN A O 1
ATOM 1668 N N . THR A 1 210 ? -8.803 5.418 10.125 1.00 95.25 210 THR A N 1
ATOM 1669 C CA . THR A 1 210 ? -8.268 4.730 8.958 1.00 95.25 210 THR A CA 1
ATOM 1670 C C . THR A 1 210 ? -9.141 4.939 7.720 1.00 95.25 210 THR A C 1
ATOM 1672 O O . THR A 1 210 ? -10.346 5.170 7.807 1.00 95.25 210 THR A O 1
ATOM 1675 N N . GLN A 1 211 ? -8.520 4.820 6.552 1.00 94.62 211 GLN A N 1
ATOM 1676 C CA . GLN A 1 211 ? -9.175 4.645 5.265 1.00 94.62 211 GLN A CA 1
ATOM 1677 C C . GLN A 1 211 ? -8.382 3.628 4.440 1.00 94.62 211 GLN A C 1
ATOM 1679 O O . GLN A 1 211 ? -7.212 3.850 4.123 1.00 94.62 211 GLN A O 1
ATOM 1684 N N . GLY A 1 212 ? -9.026 2.527 4.063 1.00 95.81 212 GLY A N 1
ATOM 1685 C CA . GLY A 1 212 ? -8.446 1.470 3.234 1.00 95.81 212 GLY A CA 1
ATOM 1686 C C . GLY A 1 212 ? -8.797 0.063 3.710 1.00 95.81 212 GLY A C 1
ATOM 1687 O O . GLY A 1 212 ? -8.678 -0.882 2.935 1.00 95.81 212 GLY A O 1
ATOM 1688 N N . LEU A 1 213 ? -9.294 -0.108 4.939 1.00 97.31 213 LEU A N 1
ATOM 1689 C CA . LEU A 1 213 ? -9.755 -1.409 5.435 1.00 97.31 213 LEU A CA 1
ATOM 1690 C C . LEU A 1 213 ? -10.985 -1.915 4.676 1.00 97.31 213 LEU A C 1
ATOM 1692 O O . LEU A 1 213 ? -11.135 -3.125 4.480 1.00 97.31 213 LEU A O 1
ATOM 1696 N N . ALA A 1 214 ? -11.800 -1.008 4.139 1.00 95.31 214 ALA A N 1
ATOM 1697 C CA . ALA A 1 214 ? -12.908 -1.369 3.262 1.00 95.31 214 ALA A CA 1
ATOM 1698 C C . ALA A 1 214 ? -12.455 -2.138 2.001 1.00 95.31 214 ALA A C 1
ATOM 1700 O O . ALA A 1 214 ? -13.201 -2.986 1.505 1.00 95.31 214 ALA A O 1
ATOM 1701 N N . GLU A 1 215 ? -11.223 -1.931 1.513 1.00 95.62 215 GLU A N 1
ATOM 1702 C CA . GLU A 1 215 ? -10.655 -2.697 0.389 1.00 95.62 215 GLU A CA 1
ATOM 1703 C C . GLU A 1 215 ? -10.469 -4.180 0.733 1.00 95.62 215 GLU A C 1
ATOM 1705 O O . GLU A 1 215 ? -10.536 -5.041 -0.146 1.00 95.62 215 GLU A O 1
ATOM 1710 N N . PHE A 1 216 ? -10.288 -4.481 2.018 1.00 97.00 216 PHE A N 1
ATOM 1711 C CA . PHE A 1 216 ? -10.202 -5.829 2.576 1.00 97.00 216 PHE A CA 1
ATOM 1712 C C . PHE A 1 216 ? -11.569 -6.371 3.019 1.00 97.00 216 PHE A C 1
ATOM 1714 O O . PHE A 1 216 ? -11.653 -7.494 3.510 1.00 97.00 216 PHE A O 1
ATOM 1721 N N . GLY A 1 217 ? -12.650 -5.603 2.841 1.00 95.69 217 GLY A N 1
ATOM 1722 C CA . GLY A 1 217 ? -13.980 -5.988 3.308 1.00 95.69 217 GLY A CA 1
ATOM 1723 C C . GLY A 1 217 ? -14.133 -5.889 4.828 1.00 95.69 217 GLY A C 1
ATOM 1724 O O . GLY A 1 217 ? -14.936 -6.616 5.416 1.00 95.69 217 GLY A O 1
ATOM 1725 N N . LEU A 1 218 ? -13.366 -5.003 5.464 1.00 97.00 218 LEU A N 1
ATOM 1726 C CA . LEU A 1 218 ? -13.323 -4.798 6.909 1.00 97.00 218 LEU A CA 1
ATOM 1727 C C . LEU A 1 218 ? -13.831 -3.392 7.265 1.00 97.00 218 LEU A C 1
ATOM 1729 O O . LEU A 1 218 ? -13.706 -2.484 6.440 1.00 97.00 218 LEU A O 1
ATOM 1733 N N . PRO A 1 219 ? -14.387 -3.190 8.473 1.00 96.25 219 PRO A N 1
ATOM 1734 C CA . PRO A 1 219 ? -14.730 -1.850 8.924 1.00 96.25 219 PRO A CA 1
ATOM 1735 C C . PRO A 1 219 ? -13.469 -1.002 9.084 1.00 96.25 219 PRO A C 1
ATOM 1737 O O . PRO A 1 219 ? -12.426 -1.505 9.518 1.00 96.25 219 PRO A O 1
ATOM 1740 N N . GLU A 1 220 ? -13.597 0.293 8.800 1.00 96.75 220 GLU A N 1
ATOM 1741 C CA . GLU A 1 220 ? -12.573 1.258 9.187 1.00 96.75 220 GLU A CA 1
ATOM 1742 C C . GLU A 1 220 ? -12.499 1.354 10.714 1.00 96.75 220 GLU A C 1
ATOM 1744 O O . GLU A 1 220 ? -13.459 1.050 11.427 1.00 96.75 220 GLU A O 1
ATOM 1749 N N . LEU A 1 221 ? -11.352 1.773 11.228 1.00 96.75 221 LEU A N 1
ATOM 1750 C CA . LEU A 1 221 ? -11.089 1.914 12.650 1.00 96.75 221 LEU A CA 1
ATOM 1751 C C . LEU A 1 221 ? -10.804 3.376 12.965 1.00 96.75 221 LEU A C 1
ATOM 1753 O O . LEU A 1 221 ? -10.180 4.082 12.175 1.00 96.75 221 LEU A O 1
ATOM 1757 N N . GLY A 1 222 ? -11.221 3.839 14.135 1.00 95.88 222 GLY A N 1
ATOM 1758 C CA . GLY A 1 222 ? -10.898 5.189 14.562 1.00 95.88 222 GLY A CA 1
ATOM 1759 C C . GLY A 1 222 ? -10.940 5.364 16.062 1.00 95.88 222 GLY A C 1
ATOM 1760 O O . GLY A 1 222 ? -11.636 4.645 16.762 1.00 95.88 222 GLY A O 1
ATOM 1761 N N . PHE A 1 223 ? -10.214 6.351 16.557 1.00 95.12 223 PHE A N 1
ATOM 1762 C CA . PHE A 1 223 ? -10.357 6.840 17.920 1.00 95.12 223 PHE A CA 1
ATOM 1763 C C . PHE A 1 223 ? -11.172 8.122 17.916 1.00 95.12 223 PHE A C 1
ATOM 1765 O O . PHE A 1 223 ? -10.978 8.989 17.055 1.00 95.12 223 PHE A O 1
ATOM 1772 N N . PHE A 1 224 ? -12.092 8.223 18.869 1.00 92.50 224 PHE A N 1
ATOM 1773 C CA . PHE A 1 224 ? -12.911 9.404 19.078 1.00 92.50 224 PHE A CA 1
ATOM 1774 C C . PHE A 1 224 ? -12.463 10.134 20.336 1.00 92.50 224 PHE A C 1
ATOM 1776 O O . PHE A 1 224 ? -12.519 9.560 21.418 1.00 92.50 224 PHE A O 1
ATOM 1783 N N . ASP A 1 225 ? -12.075 11.397 20.163 1.00 90.00 225 ASP A N 1
ATOM 1784 C CA . ASP A 1 225 ? -11.572 12.276 21.219 1.00 90.00 225 ASP A CA 1
ATOM 1785 C C . ASP A 1 225 ? -10.496 11.602 22.098 1.00 90.00 225 ASP A C 1
ATOM 1787 O O . ASP A 1 225 ? -10.680 11.495 23.309 1.00 90.00 225 ASP A O 1
ATOM 1791 N N . PRO A 1 226 ? -9.414 11.057 21.494 1.00 88.25 226 PRO A N 1
ATOM 1792 C CA . PRO A 1 226 ? -8.392 10.346 22.255 1.00 88.25 226 PRO A CA 1
ATOM 1793 C C . PRO A 1 226 ? -7.621 11.292 23.182 1.00 88.25 226 PRO A C 1
ATOM 1795 O O . PRO A 1 226 ? -7.226 12.389 22.777 1.00 88.25 226 PRO A O 1
ATOM 1798 N N . GLU A 1 227 ? -7.350 10.825 24.398 1.00 86.94 227 GLU A N 1
ATOM 1799 C CA . GLU A 1 227 ? -6.492 11.484 25.386 1.00 86.94 227 GLU A CA 1
ATOM 1800 C C . GLU A 1 227 ? -5.015 11.109 25.179 1.00 86.94 227 GLU A C 1
ATOM 1802 O O . GLU A 1 227 ? -4.116 11.889 25.511 1.00 86.94 227 GLU A O 1
ATOM 1807 N N . LEU A 1 228 ? -4.751 9.938 24.586 1.00 87.50 228 LEU A N 1
ATOM 1808 C CA . LEU A 1 228 ? -3.397 9.483 24.276 1.00 87.50 228 LEU A CA 1
ATOM 1809 C C . LEU A 1 228 ? -2.716 10.309 23.169 1.00 87.50 228 LEU A C 1
ATOM 1811 O O . LEU A 1 228 ? -3.370 10.836 22.260 1.00 87.50 228 LEU A O 1
ATOM 1815 N N . PRO A 1 229 ? -1.368 10.364 23.171 1.00 90.00 229 PRO A N 1
ATOM 1816 C CA . PRO A 1 229 ? -0.600 10.961 22.086 1.00 90.00 229 PRO A CA 1
ATOM 1817 C C . PRO A 1 229 ? -0.963 10.373 20.717 1.00 90.00 229 PRO A C 1
ATOM 1819 O O . PRO A 1 229 ? -1.121 9.164 20.553 1.00 90.00 229 PRO A O 1
ATOM 1822 N N . ALA A 1 230 ? -1.001 11.225 19.688 1.00 88.50 230 ALA A N 1
ATOM 1823 C CA . ALA A 1 230 ? -1.378 10.813 18.333 1.00 88.50 230 ALA A CA 1
ATOM 1824 C C . ALA A 1 230 ? -0.526 9.652 17.785 1.00 88.50 230 ALA A C 1
ATOM 1826 O O . ALA A 1 230 ? -1.037 8.811 17.053 1.00 88.50 230 ALA A O 1
ATOM 1827 N N . GLN A 1 231 ? 0.758 9.584 18.148 1.00 89.69 231 GLN A N 1
ATOM 1828 C CA . GLN A 1 231 ? 1.640 8.490 17.740 1.00 89.69 231 GLN A CA 1
ATOM 1829 C C . GLN A 1 231 ? 1.217 7.145 18.347 1.00 89.69 231 GLN A C 1
ATOM 1831 O O . GLN A 1 231 ? 1.237 6.135 17.646 1.00 89.69 231 GLN A O 1
ATOM 1836 N N . ASP A 1 232 ? 0.788 7.134 19.608 1.00 91.88 232 ASP A N 1
ATOM 1837 C CA . ASP A 1 232 ? 0.311 5.920 20.272 1.00 91.88 232 ASP A CA 1
ATOM 1838 C C . ASP A 1 232 ? -1.012 5.466 19.658 1.00 91.88 232 ASP A C 1
ATOM 1840 O O . ASP A 1 232 ? -1.171 4.293 19.325 1.00 91.88 232 ASP A O 1
ATOM 1844 N N . ILE A 1 233 ? -1.916 6.409 19.379 1.00 92.56 233 ILE A N 1
ATOM 1845 C CA . ILE A 1 233 ? -3.159 6.135 18.651 1.00 92.56 233 ILE A CA 1
ATOM 1846 C C . ILE A 1 233 ? -2.888 5.532 17.269 1.00 92.56 233 ILE A C 1
ATOM 1848 O O . ILE A 1 233 ? -3.520 4.547 16.891 1.00 92.56 233 ILE A O 1
ATOM 1852 N N . LEU A 1 234 ? -1.929 6.076 16.516 1.00 92.50 234 LEU A N 1
ATOM 1853 C CA . LEU A 1 234 ? -1.534 5.518 15.221 1.00 92.50 234 LEU A CA 1
ATOM 1854 C C . LEU A 1 234 ? -0.964 4.101 15.361 1.00 92.50 234 LEU A C 1
ATOM 1856 O O . LEU A 1 234 ? -1.320 3.229 14.569 1.00 92.50 234 LEU A O 1
ATOM 1860 N N . ASN A 1 235 ? -0.137 3.843 16.377 1.00 93.31 235 ASN A N 1
ATOM 1861 C CA . ASN A 1 235 ? 0.395 2.506 16.649 1.00 93.31 235 ASN A CA 1
ATOM 1862 C C . ASN A 1 235 ? -0.719 1.500 16.976 1.00 93.31 235 ASN A C 1
ATOM 1864 O O . ASN A 1 235 ? -0.704 0.385 16.443 1.00 93.31 235 ASN A O 1
ATOM 1868 N N . TYR A 1 236 ? -1.706 1.892 17.791 1.00 95.31 236 TYR A N 1
ATOM 1869 C CA . TYR A 1 236 ? -2.886 1.067 18.050 1.00 95.31 236 TYR A CA 1
ATOM 1870 C C . TYR A 1 236 ? -3.659 0.806 16.762 1.00 95.31 236 TYR A C 1
ATOM 1872 O O . TYR A 1 236 ? -3.874 -0.351 16.419 1.00 95.31 236 TYR A O 1
ATOM 1880 N N . LEU A 1 237 ? -4.001 1.843 15.993 1.00 95.94 237 LEU A N 1
ATOM 1881 C CA . LEU A 1 237 ? -4.738 1.677 14.740 1.00 95.94 237 LEU A CA 1
ATOM 1882 C C . LEU A 1 237 ? -4.012 0.754 13.756 1.00 95.94 237 LEU A C 1
ATOM 1884 O O . LEU A 1 237 ? -4.655 -0.113 13.172 1.00 95.94 237 LEU A O 1
ATOM 1888 N N . PHE A 1 238 ? -2.690 0.873 13.605 1.00 95.94 238 PHE A N 1
ATOM 1889 C CA . PHE A 1 238 ? -1.917 -0.023 12.741 1.00 95.94 238 PHE A CA 1
ATOM 1890 C C . PHE A 1 238 ? -1.907 -1.466 13.247 1.00 95.94 238 PHE A C 1
ATOM 1892 O O . PHE A 1 238 ? -2.091 -2.390 12.457 1.00 95.94 238 PHE A O 1
ATOM 1899 N N . THR A 1 239 ? -1.747 -1.672 14.553 1.00 96.31 239 THR A N 1
ATOM 1900 C CA . THR A 1 239 ? -1.763 -3.012 15.160 1.00 96.31 239 THR A CA 1
ATOM 1901 C C . THR A 1 239 ? -3.136 -3.669 15.012 1.00 96.31 239 THR A C 1
ATOM 1903 O O . THR A 1 239 ? -3.254 -4.806 14.564 1.00 96.31 239 THR A O 1
ATOM 1906 N N . MET A 1 240 ? -4.197 -2.927 15.315 1.00 96.94 240 MET A N 1
ATOM 1907 C CA . MET A 1 240 ? -5.574 -3.400 15.225 1.00 96.94 240 MET A CA 1
ATOM 1908 C C . MET A 1 240 ? -5.975 -3.671 13.769 1.00 96.94 240 MET A C 1
ATOM 1910 O O . MET A 1 240 ? -6.559 -4.711 13.469 1.00 96.94 240 MET A O 1
ATOM 1914 N N . ALA A 1 241 ? -5.613 -2.782 12.839 1.00 97.88 241 ALA A N 1
ATOM 1915 C CA . ALA A 1 241 ? -5.799 -2.990 11.405 1.00 97.88 241 ALA A CA 1
ATOM 1916 C C . ALA A 1 241 ? -5.069 -4.249 10.916 1.00 97.88 241 ALA A C 1
ATOM 1918 O O . ALA A 1 241 ? -5.649 -5.030 10.163 1.00 97.88 241 ALA A O 1
ATOM 1919 N N . SER A 1 242 ? -3.836 -4.472 11.385 1.00 97.81 242 SER A N 1
ATOM 1920 C CA . SER A 1 242 ? -3.060 -5.677 11.087 1.00 97.81 242 SER A CA 1
ATOM 1921 C C . SER A 1 242 ? -3.833 -6.925 11.505 1.00 97.81 242 SER A C 1
ATOM 1923 O O . SER A 1 242 ? -4.089 -7.790 10.671 1.00 97.81 242 SER A O 1
ATOM 1925 N N . TRP A 1 243 ? -4.329 -6.970 12.745 1.00 97.25 243 TRP A N 1
ATOM 1926 C CA . TRP A 1 243 ? -5.105 -8.107 13.245 1.00 97.25 243 TRP A CA 1
ATOM 1927 C C . TRP A 1 243 ? -6.427 -8.330 12.505 1.00 97.25 243 TRP A C 1
ATOM 1929 O O . TRP A 1 243 ? -6.846 -9.481 12.365 1.00 97.25 243 TRP A O 1
ATOM 1939 N N . GLN A 1 244 ? -7.082 -7.276 12.002 1.00 96.81 244 GLN A N 1
ATOM 1940 C CA . GLN A 1 244 ? -8.250 -7.466 11.136 1.00 96.81 244 GLN A CA 1
ATOM 1941 C C . GLN A 1 244 ? -7.855 -8.073 9.787 1.00 96.81 244 GLN A C 1
ATOM 1943 O O . GLN A 1 244 ? -8.509 -9.008 9.327 1.00 96.81 244 GLN A O 1
ATOM 1948 N N . ILE A 1 245 ? -6.783 -7.577 9.161 1.00 97.69 245 ILE A N 1
ATOM 1949 C CA . ILE A 1 245 ? -6.334 -8.029 7.835 1.00 97.69 245 ILE A CA 1
ATOM 1950 C C . ILE A 1 245 ? -5.798 -9.464 7.878 1.00 97.69 245 ILE A C 1
ATOM 1952 O O . ILE A 1 245 ? -6.051 -10.242 6.956 1.00 97.69 245 ILE A O 1
ATOM 1956 N N . THR A 1 246 ? -5.091 -9.846 8.942 1.00 96.75 246 THR A N 1
ATOM 1957 C CA . THR A 1 246 ? -4.610 -11.222 9.142 1.00 96.75 246 THR A CA 1
ATOM 1958 C C . THR A 1 246 ? -5.716 -12.180 9.588 1.00 96.75 246 THR A C 1
ATOM 1960 O O . THR A 1 246 ? -5.512 -13.392 9.591 1.00 96.75 246 THR A O 1
ATOM 1963 N N . GLY A 1 247 ? -6.896 -11.663 9.946 1.00 94.12 247 GLY A N 1
ATOM 1964 C CA . GLY A 1 247 ? -8.018 -12.452 10.453 1.00 94.12 247 GLY A CA 1
ATOM 1965 C C . GLY A 1 247 ? -7.885 -12.860 11.923 1.00 94.12 247 GLY A C 1
ATOM 1966 O O . GLY A 1 247 ? -8.726 -13.615 12.412 1.00 94.12 247 GLY A O 1
ATOM 1967 N N . LYS A 1 248 ? -6.873 -12.357 12.643 1.00 94.50 248 LYS A N 1
ATOM 1968 C CA . LYS A 1 248 ? -6.668 -12.613 14.075 1.00 94.50 248 LYS A CA 1
ATOM 1969 C C . LYS A 1 248 ? -7.806 -12.062 14.932 1.00 94.50 248 LYS A C 1
ATOM 1971 O O . LYS A 1 248 ? -8.245 -12.727 15.870 1.00 94.50 248 LYS A O 1
ATOM 1976 N N . GLN A 1 249 ? -8.294 -10.862 14.624 1.00 94.12 249 GLN A N 1
ATOM 1977 C CA . GLN A 1 249 ? -9.360 -10.219 15.389 1.00 94.12 249 GLN A CA 1
ATOM 1978 C C . GLN A 1 249 ? -10.228 -9.339 14.496 1.00 94.12 249 GLN A C 1
ATOM 1980 O O . GLN A 1 249 ? -9.718 -8.494 13.777 1.00 94.12 249 GLN A O 1
ATOM 1985 N N . LEU A 1 250 ? -11.550 -9.492 14.591 1.00 93.81 250 LEU A N 1
ATOM 1986 C CA . LEU A 1 250 ? -12.518 -8.584 13.972 1.00 93.81 250 LEU A CA 1
ATOM 1987 C C . LEU A 1 250 ? -13.161 -7.718 15.057 1.00 93.81 250 LEU A C 1
ATOM 1989 O O . LEU A 1 250 ? -13.822 -8.251 15.954 1.00 93.81 250 LEU A O 1
ATOM 1993 N N . TYR A 1 251 ? -13.005 -6.399 14.956 1.00 93.88 251 TYR A N 1
ATOM 1994 C CA . TYR A 1 251 ? -13.632 -5.460 15.885 1.00 93.88 251 TYR A CA 1
ATOM 1995 C C . TYR A 1 251 ? -15.108 -5.272 15.535 1.00 93.88 251 TYR A C 1
ATOM 1997 O O . TYR A 1 251 ? -15.500 -5.242 14.369 1.00 93.88 251 TYR A O 1
ATOM 2005 N N . ARG A 1 252 ? -15.953 -5.197 16.564 1.00 90.94 252 ARG A N 1
ATOM 2006 C CA . ARG A 1 252 ? -17.414 -5.144 16.431 1.00 90.94 252 ARG A CA 1
ATOM 2007 C C . ARG A 1 252 ? -17.978 -4.020 17.278 1.00 90.94 252 ARG A C 1
ATOM 2009 O O . ARG A 1 252 ? -17.324 -3.573 18.211 1.00 90.94 252 ARG A O 1
ATOM 2016 N N . ASP A 1 253 ? -19.191 -3.595 16.955 1.00 92.69 253 ASP A N 1
ATOM 2017 C CA . ASP A 1 253 ? -19.940 -2.626 17.751 1.00 92.69 253 ASP A CA 1
ATOM 2018 C C . ASP A 1 253 ? -20.146 -3.110 19.198 1.00 92.69 253 ASP A C 1
ATOM 2020 O O . ASP A 1 253 ? -20.420 -4.293 19.423 1.00 92.69 253 ASP A O 1
ATOM 2024 N N . MET A 1 254 ? -20.049 -2.187 20.156 1.00 90.06 254 MET A N 1
ATOM 2025 C CA . MET A 1 254 ? -20.293 -2.392 21.589 1.00 90.06 254 MET A CA 1
ATOM 2026 C C . MET A 1 254 ? -19.400 -3.453 22.261 1.00 90.06 254 MET A C 1
ATOM 2028 O O . MET A 1 254 ? -19.808 -4.075 23.244 1.00 90.06 254 MET A O 1
ATOM 2032 N N . ALA A 1 255 ? -18.186 -3.670 21.753 1.00 89.19 255 ALA A N 1
ATOM 2033 C CA . ALA A 1 255 ? -17.195 -4.549 22.366 1.00 89.19 255 ALA A CA 1
ATOM 2034 C C . ALA A 1 255 ? -16.283 -3.767 23.325 1.00 89.19 255 ALA A C 1
ATOM 2036 O O . ALA A 1 255 ? -15.944 -2.610 23.082 1.00 89.19 255 ALA A O 1
ATOM 2037 N N . LEU A 1 256 ? -15.867 -4.421 24.409 1.00 90.50 256 LEU A N 1
ATOM 2038 C CA . LEU A 1 256 ? -14.795 -3.931 25.275 1.00 90.50 256 LEU A CA 1
ATOM 2039 C C . LEU A 1 256 ? -13.460 -4.393 24.706 1.00 90.50 256 LEU A C 1
ATOM 2041 O O . LEU A 1 256 ? -13.272 -5.588 24.467 1.00 90.50 256 LEU A O 1
ATOM 2045 N N . ILE A 1 257 ? -12.563 -3.443 24.465 1.00 91.06 257 ILE A N 1
ATOM 2046 C CA . ILE A 1 257 ? -11.251 -3.685 23.880 1.00 91.06 257 ILE A CA 1
ATOM 2047 C C . ILE A 1 257 ? -10.182 -3.250 24.886 1.00 91.06 257 ILE A C 1
ATOM 2049 O O . ILE A 1 257 ? -10.097 -2.058 25.189 1.00 91.06 257 ILE A O 1
ATOM 2053 N N . PRO A 1 258 ? -9.355 -4.175 25.395 1.00 89.19 258 PRO A N 1
ATOM 2054 C CA . PRO A 1 258 ? -8.204 -3.802 26.202 1.00 89.19 258 PRO A CA 1
ATOM 2055 C C . PRO A 1 258 ? -7.129 -3.199 25.292 1.00 89.19 258 PRO A C 1
ATOM 2057 O O . PRO A 1 258 ? -6.701 -3.835 24.326 1.00 89.19 258 PRO A O 1
ATOM 2060 N N . LEU A 1 259 ? -6.707 -1.967 25.584 1.00 85.31 259 LEU A N 1
ATOM 2061 C CA . LEU A 1 259 ? -5.537 -1.350 24.947 1.00 85.31 259 LEU A CA 1
ATOM 2062 C C . LEU A 1 259 ? -4.260 -1.695 25.714 1.00 85.31 259 LEU A C 1
ATOM 2064 O O . LEU A 1 259 ? -3.231 -1.988 25.111 1.00 85.31 259 LEU A O 1
ATOM 2068 N N . THR A 1 260 ? -4.349 -1.691 27.044 1.00 83.06 260 THR A N 1
ATOM 2069 C CA . THR A 1 260 ? -3.282 -2.073 27.977 1.00 83.06 260 THR A CA 1
ATOM 2070 C C . THR A 1 260 ? -3.876 -2.918 29.110 1.00 83.06 260 THR A C 1
ATOM 2072 O O . THR A 1 260 ? -5.072 -3.204 29.114 1.00 83.06 260 THR A O 1
ATOM 2075 N N . GLU A 1 261 ? -3.059 -3.312 30.091 1.00 81.62 261 GLU A N 1
ATOM 2076 C CA . GLU A 1 261 ? -3.559 -3.959 31.316 1.00 81.62 261 GLU A CA 1
ATOM 2077 C C . GLU A 1 261 ? -4.441 -3.028 32.172 1.00 81.62 261 GLU A C 1
ATOM 2079 O O . GLU A 1 261 ? -5.252 -3.510 32.959 1.00 81.62 261 GLU A O 1
ATOM 2084 N N . GLU A 1 262 ? -4.300 -1.706 32.018 1.00 84.06 262 GLU A N 1
ATOM 2085 C CA . GLU A 1 262 ? -4.978 -0.693 32.842 1.00 84.06 262 GLU A CA 1
ATOM 2086 C C . GLU A 1 262 ? -6.034 0.116 32.069 1.00 84.06 262 GLU A C 1
ATOM 2088 O O . GLU A 1 262 ? -6.881 0.771 32.678 1.00 84.06 262 GLU A O 1
ATOM 2093 N N . THR A 1 263 ? -6.004 0.071 30.734 1.00 84.69 263 THR A N 1
ATOM 2094 C CA . THR A 1 263 ? -6.855 0.882 29.857 1.00 84.69 263 THR A CA 1
ATOM 2095 C C . THR A 1 263 ? -7.727 -0.005 28.978 1.00 84.69 263 THR A C 1
ATOM 2097 O O . THR A 1 263 ? -7.231 -0.746 28.127 1.00 84.69 263 THR A O 1
ATOM 2100 N N . GLU A 1 264 ? -9.041 0.147 29.122 1.00 88.56 264 GLU A N 1
ATOM 2101 C CA . GLU A 1 264 ? -10.045 -0.459 28.250 1.00 88.56 264 GLU A CA 1
ATOM 2102 C C . GLU A 1 264 ? -10.864 0.623 27.552 1.00 88.56 264 GLU A C 1
ATOM 2104 O O . GLU A 1 264 ? -11.177 1.665 28.131 1.00 88.56 264 GLU A O 1
ATOM 2109 N N . VAL A 1 265 ? -11.249 0.348 26.310 1.00 91.00 265 VAL A N 1
ATOM 2110 C CA . VAL A 1 265 ? -12.078 1.241 25.498 1.00 91.00 265 VAL A CA 1
ATOM 2111 C C . VAL A 1 265 ? -13.311 0.510 25.001 1.00 91.00 265 VAL A C 1
ATOM 2113 O O . VAL A 1 265 ? -13.296 -0.703 24.774 1.00 91.00 265 VAL A O 1
ATOM 2116 N N . VAL A 1 266 ? -14.400 1.252 24.823 1.00 92.94 266 VAL A N 1
ATOM 2117 C CA . VAL A 1 266 ? -15.629 0.710 24.237 1.00 92.94 266 VAL A CA 1
ATOM 2118 C C . VAL A 1 266 ? -15.642 1.046 22.759 1.00 92.94 266 VAL A C 1
ATOM 2120 O O . VAL A 1 266 ? -15.514 2.211 22.379 1.00 92.94 266 VAL A O 1
ATOM 2123 N N . SER A 1 267 ? -15.833 0.039 21.917 1.00 93.69 267 SER A N 1
ATOM 2124 C CA . SER A 1 267 ? -16.061 0.252 20.497 1.00 93.69 267 SER A CA 1
ATOM 2125 C C . SER A 1 267 ? -17.515 0.639 20.226 1.00 93.69 267 SER A C 1
ATOM 2127 O O . SER A 1 267 ? -18.454 0.070 20.782 1.00 93.69 267 SER A O 1
ATOM 2129 N N . LYS A 1 268 ? -17.719 1.597 19.329 1.00 93.88 268 LYS A N 1
ATOM 2130 C CA . LYS A 1 268 ? -19.025 2.024 18.842 1.00 93.88 268 LYS A CA 1
ATOM 2131 C C . LYS A 1 268 ? -18.975 2.181 17.334 1.00 93.88 268 LYS A C 1
ATOM 2133 O O . LYS A 1 268 ? -18.136 2.902 16.804 1.00 93.88 268 LYS A O 1
ATOM 2138 N N . GLN A 1 269 ? -19.894 1.529 16.644 1.00 92.00 269 GLN A N 1
ATOM 2139 C CA . GLN A 1 269 ? -20.015 1.651 15.205 1.00 92.00 269 GLN A CA 1
ATOM 2140 C C . GLN A 1 269 ? -20.752 2.941 14.834 1.00 92.00 269 GLN A C 1
ATOM 2142 O O . GLN A 1 269 ? -21.851 3.210 15.324 1.00 92.00 269 GLN A O 1
ATOM 2147 N N . ASP A 1 270 ? -20.159 3.712 13.927 1.00 90.44 270 ASP A N 1
ATOM 2148 C CA . ASP A 1 270 ? -20.814 4.802 13.212 1.00 90.44 270 ASP A CA 1
ATOM 2149 C C . ASP A 1 270 ? -20.572 4.618 11.711 1.00 90.44 270 ASP A C 1
ATOM 2151 O O . ASP A 1 270 ? -19.436 4.620 11.235 1.00 90.44 270 ASP A O 1
ATOM 2155 N N . ALA A 1 271 ? -21.657 4.380 10.974 1.00 88.75 271 ALA A N 1
ATOM 2156 C CA . ALA A 1 271 ? -21.627 3.950 9.579 1.00 88.75 271 ALA A CA 1
ATOM 2157 C C . ALA A 1 271 ? -20.662 2.762 9.335 1.00 88.75 271 ALA A C 1
ATOM 2159 O O . ALA A 1 271 ? -20.914 1.639 9.786 1.00 88.75 271 ALA A O 1
ATOM 2160 N N . GLU A 1 272 ? -19.583 3.006 8.594 1.00 91.25 272 GLU A N 1
ATOM 2161 C CA . GLU A 1 272 ? -18.596 2.014 8.153 1.00 91.25 272 GLU A CA 1
ATOM 2162 C C . GLU A 1 272 ? -17.356 1.966 9.068 1.00 91.25 272 GLU A C 1
ATOM 2164 O O . GLU A 1 272 ? -16.467 1.146 8.840 1.00 91.25 272 GLU A O 1
ATOM 2169 N N . THR A 1 273 ? -17.320 2.799 10.115 1.00 94.44 273 THR A N 1
ATOM 2170 C CA . THR A 1 273 ? -16.188 2.940 11.037 1.00 94.44 273 THR A CA 1
ATOM 2171 C C . THR A 1 273 ? -16.547 2.423 12.429 1.00 94.44 273 THR A C 1
ATOM 2173 O O . THR A 1 273 ? -17.624 2.701 12.961 1.00 94.44 273 THR A O 1
ATOM 2176 N N . ILE A 1 274 ? -15.630 1.687 13.052 1.00 95.44 274 ILE A N 1
ATOM 2177 C CA . ILE A 1 274 ? -15.659 1.355 14.476 1.00 95.44 274 ILE A CA 1
ATOM 2178 C C . ILE A 1 274 ? -14.811 2.382 15.223 1.00 95.44 274 ILE A C 1
ATOM 2180 O O . ILE A 1 274 ? -13.588 2.403 15.090 1.00 95.44 274 ILE A O 1
ATOM 2184 N N . PHE A 1 275 ? -15.468 3.225 16.016 1.00 94.94 275 PHE A N 1
ATOM 2185 C CA . PHE A 1 275 ? -14.813 4.190 16.886 1.00 94.94 275 PHE A CA 1
ATOM 2186 C C . PHE A 1 275 ? -14.549 3.605 18.266 1.00 94.94 275 PHE A C 1
ATOM 2188 O O . PHE A 1 275 ? -15.461 3.089 18.903 1.00 94.94 275 PHE A O 1
ATOM 2195 N N . PHE A 1 276 ? -13.332 3.747 18.760 1.00 94.31 276 PHE A N 1
ATOM 2196 C CA . PHE A 1 276 ? -12.969 3.477 20.142 1.00 94.31 276 PHE A CA 1
ATOM 2197 C C . PHE A 1 276 ? -13.176 4.753 20.962 1.00 94.31 276 PHE A C 1
ATOM 2199 O O . PHE A 1 276 ? -12.673 5.820 20.598 1.00 94.31 276 PHE A O 1
ATOM 2206 N N . ILE A 1 277 ? -14.009 4.648 22.001 1.00 88.75 277 ILE A N 1
ATOM 2207 C CA . ILE A 1 277 ? -14.392 5.750 22.887 1.00 88.75 277 ILE A CA 1
ATOM 2208 C C . ILE A 1 277 ? -13.590 5.638 24.179 1.00 88.75 277 ILE A C 1
ATOM 2210 O O . ILE A 1 277 ? -13.676 4.618 24.870 1.00 88.75 277 ILE A O 1
ATOM 2214 N N . GLY A 1 278 ? -12.880 6.714 24.517 1.00 67.62 278 GLY A N 1
ATOM 2215 C CA . GLY A 1 278 ? -11.835 6.673 25.536 1.00 67.62 278 GLY A CA 1
ATOM 2216 C C . GLY A 1 278 ? -10.553 6.073 24.960 1.00 67.62 278 GLY A C 1
ATOM 2217 O O . GLY A 1 278 ? -10.577 5.462 23.889 1.00 67.62 278 GLY A O 1
ATOM 2218 N N . GLY A 1 279 ? -9.435 6.286 25.650 1.00 56.62 279 GLY A N 1
ATOM 2219 C CA . GLY A 1 279 ? -8.098 6.000 25.132 1.00 56.62 279 GLY A CA 1
ATOM 2220 C C . GLY A 1 279 ? -7.221 7.206 25.325 1.00 56.62 279 GLY A C 1
ATOM 2221 O O . GLY A 1 279 ? -7.221 8.087 24.438 1.00 56.62 279 GLY A O 1
#

Foldseek 3Di:
DDPPPVPPDDDPDPDPAPPPQDQFAQKWKKKWFFLAFDPDCVVLLVLLCVQQNVPQWADWDCVDVAKIWTWGAHPNFIKIKIKHQAQDDVVLPVQLVLLVQAPPDDPVLSVLSNNTGIIMMIMTGGQSRALLSLLVVLLRVLVSSLSSLVDPRTRFMQTRQDSATAGNVRSNVLVVVCVVQDSLRLQDGSCSNFKDWHWDPDPVWIKIWIDGLVNSSAFIEMEIREPDDPVLRVVVNRRVSGNVSSVVDHDDAQDWDDPDPVDIWGWHDDPRYTYTYYD